Protein AF-A0A3E2VN35-F1 (afdb_monomer)

InterPro domains:
  IPR001387 Cro/C1-type, helix-turn-helix domain [PF01381] (7-61)
  IPR001387 Cro/C1-type, helix-turn-helix domain [PS50943] (7-61)
  IPR001387 Cro/C1-type, helix-turn-helix domain [SM00530] (6-61)
  IPR001387 Cro/C1-type, helix-turn-helix domain [cd00093] (7-61)
  IPR010982 Lambda repressor-like, DNA-binding domain superfamily [G3DSA:1.10.260.40] (1-64)
  IPR010982 Lambda repressor-like, DNA-binding domain superfamily [SSF47413] (1-64)

pLDDT: mean 87.24, std 7.8, range [44.28, 97.5]

Nearest PDB structures (foldseek):
  6jq1-assembly1_A  TM=9.073E-01  e=1.104E-02  Deinococcus geothermalis DSM 11300
  2b5a-assembly1_A  TM=8.983E-01  e=1.104E-02  [Bacillus] caldolyticus
  3vk0-assembly2_B  TM=8.610E-01  e=1.058E-02  Neisseria meningitidis MC58
  1y7y-assembly1_B  TM=9.253E-01  e=2.623E-02  Aeromonas hydrophila
  3f51-assembly1_A  TM=9.235E-01  e=3.118E-02  Corynebacterium glutamicum

Radius of gyration: 27.97 Å; Cα contacts (8 Å, |Δi|>4): 247; chains: 1; bounding box: 57×47×84 Å

Organism: Clostridium innocuum (NCBI:txid1522)

Mean predicted aligned error: 11.06 Å

Sequence (317 aa):
MEFHEHLKQLRTNSGYTQEQLARQLHVSRQTISSWEQGRTEPDITALQQLCECFSTSLDTLLLERMEGYAVPYTFHRRLLLAHIPAALLLSAALLYQKIAIGGWLVSFSYLLLHLMLYVILTYCLKHHDYSFLAGYDETFAYREDTIQRMLSYMLGNIGITSLLYTLLQLILVMSMQGALTPYIFICYIVQFCGAIVYANRKYQSELLQDRSLYIYLRSLNKLTMAMLGTIALIVCSVLTCFTVFDIKNNSPQAAYLLFILLPYLFLNTIWGVVQSLQSKQLLEKRQLFAFHWKSYLLFAVDILLCLLLFFICWWLR

Secondary structure (DSSP, 8-state):
--HHHHHHHHHHHTT--HHHHHHHTTS-HHHHHHHHTTSS---HHHHHHHHHHTT--HHHHS----------HHHHHHHHHHHHHHHHHHHHHHHHTT--HHHHHHHHHHHHHHHHHHHHHHHHHHH---TTSTT--TTS-B-HHHHHHHHHHHHHHHHHHHHHHHHHHHHHHHTT-GGGHHHHHHHHHHHHHHHHHHHHHHHGGGSBS-GGGHHHHHHHHHHHHHHHHHHHHHHHHHHHHHHHTTPPTTSHHHHHHHHHHHHHHHHHHHHHHHHHHHHHHHHHTT------HHHHHHHHHHHHHHHHHHHHHHHT-

Structure (mmCIF, N/CA/C/O backbone):
data_AF-A0A3E2VN35-F1
#
_entry.id   AF-A0A3E2VN35-F1
#
loop_
_atom_site.group_PDB
_atom_site.id
_atom_site.type_symbol
_atom_site.label_atom_id
_atom_site.label_alt_id
_atom_site.label_comp_id
_atom_site.label_asym_id
_atom_site.label_entity_id
_atom_site.label_seq_id
_atom_site.pdbx_PDB_ins_code
_atom_site.Cartn_x
_atom_site.Cartn_y
_atom_site.Cartn_z
_atom_site.occupancy
_atom_site.B_iso_or_equiv
_atom_site.auth_seq_id
_atom_site.auth_comp_id
_atom_site.auth_asym_id
_atom_site.auth_atom_id
_atom_site.pdbx_PDB_model_num
ATOM 1 N N . MET A 1 1 ? -9.462 12.248 28.957 1.00 57.19 1 MET A N 1
ATOM 2 C CA . MET A 1 1 ? -10.667 12.445 29.793 1.00 57.19 1 MET A CA 1
ATOM 3 C C . MET A 1 1 ? -10.711 11.255 30.716 1.00 57.19 1 MET A C 1
ATOM 5 O O . MET A 1 1 ? -10.843 10.145 30.219 1.00 57.19 1 MET A O 1
ATOM 9 N N . GLU A 1 2 ? -10.488 11.500 32.000 1.00 75.94 2 GLU A N 1
ATOM 10 C CA . GLU A 1 2 ? -10.323 10.472 33.034 1.00 75.94 2 GLU A CA 1
ATOM 11 C C . GLU A 1 2 ? -11.677 9.855 33.430 1.00 75.94 2 GLU A C 1
ATOM 13 O O . GLU A 1 2 ? -12.729 10.484 33.255 1.00 75.94 2 GLU A O 1
ATOM 18 N N . PHE A 1 3 ? -11.663 8.655 34.025 1.00 85.19 3 PHE A N 1
ATOM 19 C CA . PHE A 1 3 ? -12.866 7.934 34.479 1.00 85.19 3 PHE A CA 1
ATOM 20 C C . PHE A 1 3 ? -13.834 8.813 35.294 1.00 85.19 3 PHE A C 1
ATOM 22 O O . PHE A 1 3 ? -15.043 8.815 35.055 1.00 85.19 3 PHE A O 1
ATOM 29 N N . HIS A 1 4 ? -13.311 9.609 36.230 1.00 89.62 4 HIS A N 1
ATOM 30 C CA . HIS A 1 4 ? -14.124 10.456 37.105 1.00 89.62 4 HIS A CA 1
ATOM 31 C C . HIS A 1 4 ? -14.900 11.548 36.345 1.00 89.62 4 HIS A C 1
ATOM 33 O O . HIS A 1 4 ? -16.034 11.881 36.706 1.00 89.62 4 HIS A O 1
ATOM 39 N N . GLU A 1 5 ? -14.325 12.091 35.265 1.00 86.19 5 GLU A N 1
ATOM 40 C CA . GLU A 1 5 ? -15.003 13.053 34.392 1.00 86.19 5 GLU A CA 1
ATOM 41 C C . GLU A 1 5 ? -16.084 12.362 33.560 1.00 86.19 5 GLU A C 1
ATOM 43 O O . GLU A 1 5 ? -17.169 12.918 33.374 1.00 86.19 5 GLU A O 1
ATOM 48 N N . HIS A 1 6 ? -15.811 11.136 33.104 1.00 85.69 6 HIS A N 1
ATOM 49 C CA . HIS A 1 6 ? -16.759 10.330 32.340 1.00 85.69 6 HIS A CA 1
ATOM 50 C C . HIS A 1 6 ? -17.976 9.935 33.161 1.00 85.69 6 HIS A C 1
ATOM 52 O O . HIS A 1 6 ? -19.108 10.156 32.728 1.00 85.69 6 HIS A O 1
ATOM 58 N N . LEU A 1 7 ? -17.759 9.464 34.386 1.00 91.12 7 LEU A N 1
ATOM 59 C CA . LEU A 1 7 ? -18.829 9.154 35.321 1.00 91.12 7 LEU A CA 1
ATOM 60 C C . LEU A 1 7 ? -19.742 10.367 35.550 1.00 91.12 7 LEU A C 1
ATOM 62 O O . LEU A 1 7 ? -20.969 10.253 35.487 1.00 91.12 7 LEU A O 1
ATOM 66 N N . LYS A 1 8 ? -19.149 11.551 35.750 1.00 92.44 8 LYS A N 1
ATOM 67 C CA . LYS A 1 8 ? -19.904 12.795 35.928 1.00 92.44 8 LYS A CA 1
ATOM 68 C C . LYS A 1 8 ? -20.738 13.136 34.692 1.00 92.44 8 LYS A C 1
ATOM 70 O O . LYS A 1 8 ? -21.896 13.523 34.846 1.00 92.44 8 LYS A O 1
ATOM 75 N N . GLN A 1 9 ? -20.173 12.982 33.493 1.00 86.25 9 GLN A N 1
ATOM 76 C CA . GLN A 1 9 ? -20.882 13.222 32.233 1.00 86.25 9 GLN A CA 1
ATOM 77 C C . GLN A 1 9 ? -22.038 12.240 32.017 1.00 86.25 9 GLN A C 1
ATOM 79 O O . GLN A 1 9 ? -23.147 12.676 31.710 1.00 86.25 9 GLN A O 1
ATOM 84 N N . LEU A 1 10 ? -21.815 10.938 32.225 1.00 87.62 10 LEU A N 1
ATOM 85 C CA . LEU A 1 10 ? -22.861 9.913 32.132 1.00 87.62 10 LEU A CA 1
ATOM 86 C C . LEU A 1 10 ? -24.011 10.215 33.090 1.00 87.62 10 LEU A C 1
ATOM 88 O O . LEU A 1 10 ? -25.177 10.189 32.685 1.00 87.62 10 LEU A O 1
ATOM 92 N N . ARG A 1 11 ? -23.691 10.606 34.332 1.00 93.62 11 ARG A N 1
ATOM 93 C CA . ARG A 1 11 ? -24.700 11.015 35.311 1.00 93.62 11 ARG A CA 1
ATOM 94 C C . ARG A 1 11 ? -25.508 12.217 34.822 1.00 93.62 11 ARG A C 1
ATOM 96 O O . ARG A 1 11 ? -26.736 12.184 34.892 1.00 93.62 11 ARG A O 1
ATOM 103 N N . THR A 1 12 ? -24.848 13.278 34.350 1.00 89.44 12 THR A N 1
ATOM 104 C CA . THR A 1 12 ? -25.546 14.493 33.895 1.00 89.44 12 THR A CA 1
ATOM 105 C C . THR A 1 12 ? -26.379 14.254 32.642 1.00 89.44 12 THR A C 1
ATOM 107 O O . THR A 1 12 ? -27.498 14.753 32.567 1.00 89.44 12 THR A O 1
ATOM 110 N N . ASN A 1 13 ? -25.881 13.453 31.698 1.00 83.25 13 ASN A N 1
ATOM 111 C CA . ASN A 1 13 ? -26.592 13.115 30.463 1.00 83.25 13 ASN A CA 1
ATOM 112 C C . ASN A 1 13 ? -27.820 12.240 30.735 1.00 83.25 13 ASN A C 1
ATOM 114 O O . ASN A 1 13 ? -28.827 12.358 30.047 1.00 83.25 13 ASN A O 1
ATOM 118 N N . SER A 1 14 ? -27.756 11.417 31.782 1.00 84.00 14 SER A N 1
ATOM 119 C CA . SER A 1 14 ? -28.881 10.606 32.257 1.00 84.00 14 SER A CA 1
ATOM 120 C C . SER A 1 14 ? -29.860 11.389 33.147 1.00 84.00 14 SER A C 1
ATOM 122 O O . SER A 1 14 ? -30.798 10.813 33.688 1.00 84.00 14 SER A O 1
ATOM 124 N N . GLY A 1 15 ? -29.647 12.698 33.341 1.00 88.31 15 GLY A N 1
ATOM 125 C CA . GLY A 1 15 ? -30.534 13.561 34.126 1.00 88.31 15 GLY A CA 1
ATOM 126 C C . GLY A 1 15 ? -30.491 13.331 35.641 1.00 88.31 15 GLY A C 1
ATOM 127 O O . GLY A 1 15 ? -31.332 13.866 36.363 1.00 88.31 15 GLY A O 1
ATOM 128 N N . TYR A 1 16 ? -29.522 12.567 36.150 1.00 93.12 16 TYR A N 1
ATOM 129 C CA . TYR A 1 16 ? -29.425 12.266 37.575 1.00 93.12 16 TYR A CA 1
ATOM 130 C C . TYR A 1 16 ? -28.656 13.348 38.338 1.00 93.12 16 TYR A C 1
ATOM 132 O O . TYR A 1 16 ? -27.597 13.823 37.927 1.00 93.12 16 TYR A O 1
ATOM 140 N N . THR A 1 17 ? -29.128 13.686 39.532 1.00 96.81 17 THR A N 1
ATOM 141 C CA . THR A 1 17 ? -28.322 14.358 40.560 1.00 96.81 17 THR A CA 1
ATOM 142 C C . THR A 1 17 ? -27.390 13.353 41.244 1.00 96.81 17 THR A C 1
ATOM 144 O O . THR A 1 17 ? -27.649 12.150 41.234 1.00 96.81 17 THR A O 1
ATOM 147 N N . GLN A 1 18 ? -26.309 13.822 41.882 1.00 97.06 18 GLN A N 1
ATOM 148 C CA . GLN A 1 18 ?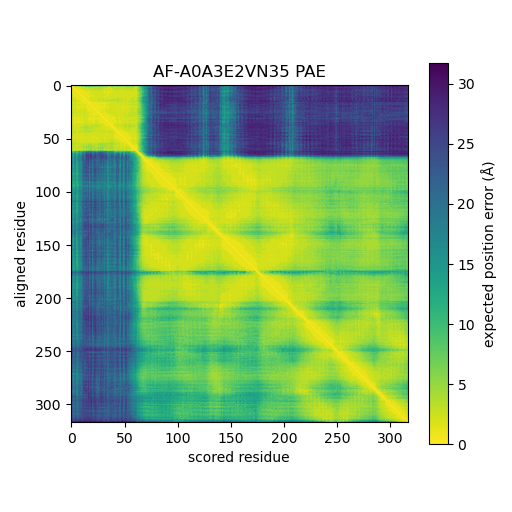 -25.424 12.941 42.668 1.00 97.06 18 GLN A CA 1
ATOM 149 C C . GLN A 1 18 ? -26.192 12.172 43.754 1.00 97.06 18 GLN A C 1
ATOM 151 O O . GLN A 1 18 ? -25.881 11.022 44.032 1.00 97.06 18 GLN A O 1
ATOM 156 N N . GLU A 1 19 ? -27.209 12.804 44.342 1.00 96.94 19 GLU A N 1
ATOM 157 C CA . GLU A 1 19 ? -28.089 12.201 45.345 1.00 96.94 19 GLU A CA 1
ATOM 158 C C . GLU A 1 19 ? -28.951 11.076 44.750 1.00 96.94 19 GLU A C 1
ATOM 160 O O . GLU A 1 19 ? -29.100 10.020 45.357 1.00 96.94 19 GLU A O 1
ATOM 165 N N . GLN A 1 20 ? -29.497 11.271 43.547 1.00 94.12 20 GLN A N 1
ATOM 166 C CA . GLN A 1 20 ? -30.297 10.247 42.866 1.00 94.12 20 GLN A CA 1
ATOM 167 C C . GLN A 1 20 ? -29.449 9.047 42.438 1.00 94.12 20 GLN A C 1
ATOM 169 O O . GLN A 1 20 ? -29.865 7.912 42.657 1.00 94.12 20 GLN A O 1
ATOM 174 N N . LEU A 1 21 ? -28.251 9.289 41.895 1.00 96.00 21 LEU A N 1
ATOM 175 C CA . LEU A 1 21 ? -27.333 8.211 41.528 1.00 96.00 21 LEU A CA 1
ATOM 176 C C . LEU A 1 21 ? -26.872 7.426 42.766 1.00 96.00 21 LEU A C 1
ATOM 178 O O . LEU A 1 21 ? -26.862 6.200 42.753 1.00 96.00 21 LEU A O 1
ATOM 182 N N . ALA A 1 22 ? -26.567 8.126 43.864 1.00 96.38 22 ALA A N 1
ATOM 183 C CA . ALA A 1 22 ? -26.199 7.502 45.132 1.00 96.38 22 ALA A CA 1
ATOM 184 C C . ALA A 1 22 ? -27.289 6.548 45.644 1.00 96.38 22 ALA A C 1
ATOM 186 O O . ALA A 1 22 ? -26.988 5.437 46.074 1.00 96.38 22 ALA A O 1
ATOM 187 N N . ARG A 1 23 ? -28.564 6.951 45.533 1.00 95.12 23 ARG A N 1
ATOM 188 C CA . ARG A 1 23 ? -29.705 6.107 45.917 1.00 95.12 23 ARG A CA 1
ATOM 189 C C . ARG A 1 23 ? -29.847 4.869 45.042 1.00 95.12 23 ARG A C 1
ATOM 191 O O . ARG A 1 23 ? -30.149 3.816 45.589 1.00 95.12 23 ARG A O 1
ATOM 198 N N . GLN A 1 24 ? -29.635 4.981 43.729 1.00 92.69 24 GLN A N 1
ATOM 199 C CA . GLN A 1 24 ? -29.703 3.819 42.834 1.00 92.69 24 GLN A CA 1
ATOM 200 C C . GLN A 1 24 ? -28.577 2.813 43.083 1.00 92.69 24 GLN A C 1
ATOM 202 O O . GLN A 1 24 ? -28.807 1.614 43.014 1.00 92.69 24 GLN A O 1
ATOM 207 N N . LEU A 1 25 ? -27.382 3.298 43.415 1.00 93.94 25 LEU A N 1
ATOM 208 C CA . LEU A 1 25 ? -26.207 2.461 43.670 1.00 93.94 25 LEU A CA 1
ATOM 209 C C . LEU A 1 25 ? -26.085 2.026 45.141 1.00 93.94 25 LEU A C 1
ATOM 211 O O . LEU A 1 25 ? -25.114 1.379 45.513 1.00 93.94 25 LEU A O 1
ATOM 215 N N . HIS A 1 26 ? -27.038 2.403 45.999 1.00 94.25 26 HIS A N 1
ATOM 216 C CA . HIS A 1 26 ? -27.005 2.140 47.443 1.00 94.25 26 HIS A CA 1
ATOM 217 C C . HIS A 1 26 ? -25.714 2.614 48.146 1.00 94.25 26 HIS A C 1
ATOM 219 O O . HIS A 1 26 ? -25.244 1.995 49.101 1.00 94.25 26 HIS A O 1
ATOM 225 N N . VAL A 1 27 ? -25.163 3.751 47.711 1.00 95.38 27 VAL A N 1
ATOM 226 C CA . VAL A 1 27 ? -23.989 4.399 48.319 1.00 95.38 27 VAL A CA 1
ATOM 227 C C . VAL A 1 27 ? -24.334 5.791 48.847 1.00 95.38 27 VAL A C 1
ATOM 229 O O . VAL A 1 27 ? -25.424 6.316 48.629 1.00 95.38 27 VAL A O 1
ATOM 232 N N . SER A 1 28 ? -23.402 6.428 49.559 1.00 97.00 28 SER A N 1
ATOM 233 C CA . SER A 1 28 ? -23.600 7.804 50.019 1.00 97.00 28 SER A CA 1
ATOM 234 C C . SER A 1 28 ? -23.402 8.815 48.879 1.00 97.00 28 SER A C 1
ATOM 236 O O . SER A 1 28 ? -22.582 8.615 47.980 1.00 97.00 28 SER A O 1
ATOM 238 N N . ARG A 1 29 ? -24.067 9.976 48.946 1.00 97.06 29 ARG A N 1
ATOM 239 C CA . ARG A 1 29 ? -23.804 11.094 48.019 1.00 97.06 29 ARG A CA 1
ATOM 240 C C . ARG A 1 29 ? -22.331 11.526 48.027 1.00 97.06 29 ARG A C 1
ATOM 242 O O . ARG A 1 29 ? -21.795 11.926 46.993 1.00 97.06 29 ARG A O 1
ATOM 249 N N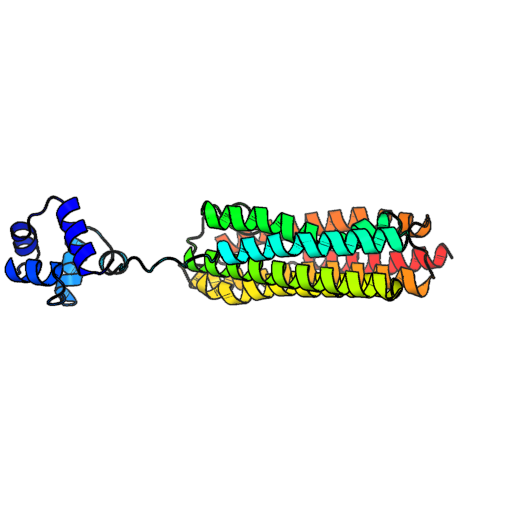 . GLN A 1 30 ? -21.676 11.452 49.187 1.00 96.56 30 GLN A N 1
ATOM 250 C CA . GLN A 1 30 ? -20.254 11.771 49.336 1.00 96.56 30 GLN A CA 1
ATOM 251 C C . GLN A 1 30 ? -19.379 10.805 48.531 1.00 96.56 30 GLN A C 1
ATOM 253 O O . GLN A 1 30 ? -18.413 11.251 47.919 1.00 96.56 30 GLN A O 1
ATOM 258 N N . THR A 1 31 ? -19.759 9.526 48.464 1.00 96.69 31 THR A N 1
ATOM 259 C CA . THR A 1 31 ? -19.092 8.499 47.654 1.00 96.69 31 THR A CA 1
ATOM 260 C C . THR A 1 31 ? -19.132 8.864 46.170 1.00 96.69 31 THR A C 1
ATOM 262 O O . THR A 1 31 ? -18.076 8.964 45.552 1.00 96.69 31 THR A O 1
ATOM 265 N N . ILE A 1 32 ? -20.311 9.198 45.625 1.00 97.12 32 ILE A N 1
ATOM 266 C CA . ILE A 1 32 ? -20.446 9.656 44.227 1.00 97.12 32 ILE A CA 1
ATOM 267 C C . ILE A 1 32 ? -19.605 10.910 43.971 1.00 97.12 32 ILE A C 1
ATOM 269 O O . ILE A 1 32 ? -18.883 10.995 42.984 1.00 97.12 32 ILE A O 1
ATOM 273 N N . SER A 1 33 ? -19.658 11.884 44.882 1.00 96.94 33 SER A N 1
ATOM 274 C CA . SER A 1 33 ? -18.862 13.111 44.779 1.00 96.94 33 SER A CA 1
ATOM 275 C C . SER A 1 33 ? -17.352 12.841 44.825 1.00 96.94 33 SER A C 1
ATOM 277 O O . SER A 1 33 ? -16.582 13.532 44.166 1.00 96.94 33 SER A O 1
ATOM 279 N N . SER A 1 34 ? -16.917 11.845 45.599 1.00 96.50 34 SER A N 1
ATOM 280 C CA . SER A 1 34 ? -15.522 11.411 45.682 1.00 96.50 34 SER A CA 1
ATOM 281 C C . SER A 1 34 ? -15.062 10.734 44.391 1.00 96.50 34 SER A C 1
ATOM 283 O O . SER A 1 34 ? -13.994 11.083 43.888 1.00 96.50 34 SER A O 1
ATOM 285 N N . TRP A 1 35 ? -15.898 9.861 43.816 1.00 96.00 35 TRP A N 1
ATOM 286 C CA . TRP A 1 35 ? -15.649 9.231 42.517 1.00 96.00 35 TRP A CA 1
ATOM 287 C C . TRP A 1 35 ? -15.573 10.260 41.392 1.00 96.00 35 TRP A C 1
ATOM 289 O O . TRP A 1 35 ? -14.609 10.251 40.645 1.00 96.00 35 TRP A O 1
ATOM 299 N N . GLU A 1 36 ? -16.512 11.208 41.309 1.00 94.69 36 GLU A N 1
ATOM 300 C CA . GLU A 1 36 ? -16.523 12.257 40.269 1.00 94.69 36 GLU A CA 1
ATOM 301 C C . GLU A 1 36 ? -15.384 13.279 40.385 1.00 94.69 36 GLU A C 1
ATOM 303 O O . GLU A 1 36 ? -15.135 14.041 39.450 1.00 94.69 36 GLU A O 1
ATOM 308 N N . GLN A 1 37 ? -14.715 13.331 41.538 1.00 93.81 37 GLN A N 1
ATOM 309 C CA . GLN A 1 37 ? -13.574 14.213 41.797 1.00 93.81 37 GLN A CA 1
ATOM 310 C C . GLN A 1 37 ? -12.239 13.457 41.796 1.00 93.81 37 GLN A C 1
ATOM 312 O O . GLN A 1 37 ? -11.221 14.053 42.138 1.00 93.81 37 GLN A O 1
ATOM 317 N N . GLY A 1 38 ? -12.240 12.161 41.458 1.00 90.69 38 GLY A N 1
ATOM 318 C CA . GLY A 1 38 ? -11.028 11.342 41.363 1.00 90.69 38 GLY A CA 1
ATOM 319 C C . GLY A 1 38 ? -10.319 11.093 42.699 1.00 90.69 38 GLY A C 1
ATOM 320 O O . GLY A 1 38 ? -9.143 10.754 42.714 1.00 90.69 38 GLY A O 1
ATOM 321 N N . ARG A 1 39 ? -10.996 11.283 43.840 1.00 93.00 39 ARG A N 1
ATOM 322 C CA . ARG A 1 39 ? -10.398 11.051 45.170 1.00 93.00 39 ARG A CA 1
ATOM 323 C C . ARG A 1 39 ? -10.374 9.581 45.569 1.00 93.00 39 ARG A C 1
ATOM 325 O O . ARG A 1 39 ? -9.523 9.170 46.349 1.00 93.00 39 ARG A O 1
ATOM 332 N N . THR A 1 40 ? -11.357 8.826 45.099 1.00 92.50 40 THR A N 1
ATOM 333 C CA . THR A 1 40 ? -11.512 7.391 45.334 1.00 92.50 40 THR A CA 1
ATOM 334 C C . THR A 1 40 ? -12.073 6.757 44.071 1.00 92.50 40 THR A C 1
ATOM 336 O O . THR A 1 40 ? -12.710 7.446 43.275 1.00 92.50 40 THR A O 1
ATOM 339 N N . GLU A 1 41 ? -11.910 5.450 43.921 1.00 90.19 41 GLU A N 1
ATOM 340 C CA . GLU A 1 41 ? -12.464 4.688 42.800 1.00 90.19 41 GLU A CA 1
ATOM 341 C C . GLU A 1 41 ? -13.631 3.801 43.269 1.00 90.19 41 GLU A C 1
ATOM 343 O O . GLU A 1 41 ? -13.693 3.440 44.452 1.00 90.19 41 GLU A O 1
ATOM 348 N N . PRO A 1 42 ? -14.611 3.505 42.398 1.00 92.25 42 PRO A N 1
ATOM 349 C CA . PRO A 1 42 ? -15.624 2.493 42.668 1.00 92.25 42 PRO A CA 1
ATOM 350 C C . PRO A 1 42 ? -15.004 1.095 42.647 1.00 92.25 42 PRO A C 1
ATOM 352 O O . PRO A 1 42 ? -14.084 0.817 41.881 1.00 92.25 42 PRO A O 1
ATOM 355 N N . ASP A 1 43 ? -15.531 0.201 43.478 1.00 92.38 43 ASP A N 1
ATOM 356 C CA . ASP A 1 43 ? -15.158 -1.208 43.428 1.00 92.38 43 ASP A CA 1
ATOM 357 C C . ASP A 1 43 ? -15.860 -1.934 42.266 1.00 92.38 43 ASP A C 1
ATOM 359 O O . ASP A 1 43 ? -16.696 -1.374 41.553 1.00 92.38 43 ASP A O 1
ATOM 363 N N . ILE A 1 44 ? -15.519 -3.208 42.064 1.00 89.38 44 ILE A N 1
ATOM 364 C CA . ILE A 1 44 ? -16.077 -4.028 40.977 1.00 89.38 44 ILE A CA 1
ATOM 365 C C . ILE A 1 44 ? -17.610 -4.106 41.062 1.00 89.38 44 ILE A C 1
ATOM 36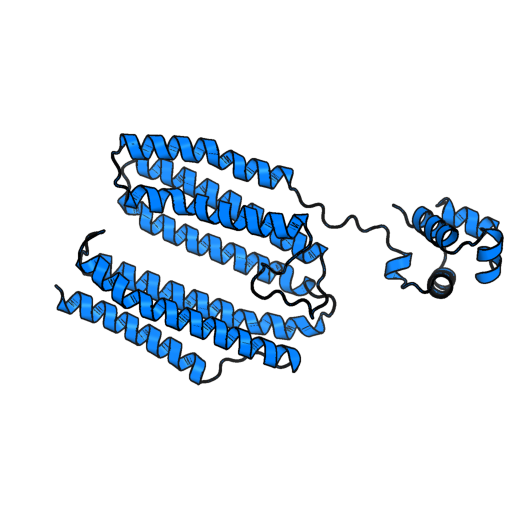7 O O . ILE A 1 44 ? -18.282 -4.058 40.032 1.00 89.38 44 ILE A O 1
ATOM 371 N N . THR A 1 45 ? -18.165 -4.185 42.272 1.00 91.56 45 THR A N 1
ATOM 372 C CA . THR A 1 45 ? -19.615 -4.251 42.495 1.00 91.56 45 THR A CA 1
ATOM 373 C C . THR A 1 45 ? -20.292 -2.956 42.048 1.00 91.56 45 THR A C 1
ATOM 375 O O . THR A 1 45 ? -21.260 -2.986 41.289 1.00 91.56 45 THR A O 1
ATOM 378 N N . ALA A 1 46 ? -19.752 -1.807 42.455 1.00 92.81 46 ALA A N 1
ATOM 379 C CA . ALA A 1 46 ? -20.244 -0.498 42.051 1.00 92.81 46 ALA A CA 1
ATOM 380 C C . ALA A 1 46 ? -20.080 -0.267 40.542 1.00 92.81 46 ALA A C 1
ATOM 382 O O . ALA A 1 46 ? -20.971 0.297 39.912 1.00 92.81 46 ALA A O 1
ATOM 383 N N . LEU A 1 47 ? -18.987 -0.738 39.935 1.00 92.19 47 LEU A N 1
ATOM 384 C CA . LEU A 1 47 ? -18.787 -0.682 38.484 1.00 92.19 47 LEU A CA 1
ATOM 385 C C . LEU A 1 47 ? -19.854 -1.477 37.721 1.00 92.19 47 LEU A C 1
ATOM 387 O O . LEU A 1 47 ? -20.378 -0.981 36.725 1.00 92.19 47 LEU A O 1
ATOM 391 N N . GLN A 1 48 ? -20.224 -2.671 38.192 1.00 90.88 48 GLN A N 1
ATOM 392 C CA . GLN A 1 48 ? -21.313 -3.456 37.596 1.00 90.88 48 GLN A CA 1
ATOM 393 C C . GLN A 1 48 ? -22.656 -2.727 37.701 1.00 90.88 48 GLN A C 1
ATOM 395 O O . GLN A 1 48 ? -23.359 -2.584 36.702 1.00 90.88 48 GLN A O 1
ATOM 400 N N . GLN A 1 49 ? -22.972 -2.180 38.875 1.00 93.31 49 GLN A N 1
ATOM 401 C CA . GLN A 1 49 ? -24.203 -1.415 39.080 1.00 93.31 49 GLN A CA 1
ATOM 402 C C . GLN A 1 49 ? -24.247 -0.134 38.235 1.00 93.31 49 GLN A C 1
ATOM 404 O O . GLN A 1 49 ? -25.304 0.248 37.743 1.00 93.31 49 GLN A O 1
ATOM 409 N N . LEU A 1 50 ? -23.106 0.528 38.027 1.00 94.12 50 LEU A N 1
ATOM 410 C CA . LEU A 1 50 ? -22.988 1.678 37.129 1.00 94.12 50 LEU A CA 1
ATOM 411 C C . LEU A 1 50 ? -23.252 1.285 35.670 1.00 94.12 50 LEU A C 1
ATOM 413 O O . LEU A 1 50 ? -23.950 2.010 34.961 1.00 94.12 50 LEU A O 1
ATOM 417 N N . CYS A 1 51 ? -22.734 0.133 35.232 1.00 90.69 51 CYS A N 1
ATOM 418 C CA . CYS A 1 51 ? -23.011 -0.412 33.901 1.00 90.69 51 CYS A CA 1
ATOM 419 C C . CYS A 1 51 ? -24.512 -0.654 33.702 1.00 90.69 51 CYS A C 1
ATOM 421 O O . CYS A 1 51 ? -25.079 -0.227 32.696 1.00 90.69 51 CYS A O 1
ATOM 423 N N . GLU A 1 52 ? -25.173 -1.266 34.686 1.00 89.31 52 GLU A N 1
ATOM 424 C CA . GLU A 1 52 ? -26.620 -1.500 34.670 1.00 89.31 52 GLU A CA 1
ATOM 425 C C . GLU A 1 52 ? -27.414 -0.183 34.685 1.00 89.31 52 GLU A C 1
ATOM 427 O O . GLU A 1 52 ? -28.284 0.030 33.839 1.00 89.31 52 GLU A O 1
ATOM 432 N N . CYS A 1 53 ? -27.065 0.739 35.588 1.00 90.69 53 CYS A N 1
ATOM 433 C CA . CYS A 1 53 ? -27.721 2.037 35.762 1.00 90.69 53 CYS A CA 1
ATOM 434 C C . CYS A 1 53 ? -27.706 2.886 34.483 1.00 90.69 53 CYS A C 1
ATOM 436 O O . CYS A 1 53 ? -28.685 3.570 34.182 1.00 90.69 53 CYS A O 1
ATOM 438 N N . PHE A 1 54 ? -26.598 2.862 33.739 1.00 88.25 54 PHE A N 1
ATOM 439 C CA . PHE A 1 54 ? -26.436 3.633 32.505 1.00 88.25 54 PHE A CA 1
ATOM 440 C C . PHE A 1 54 ? -26.678 2.816 31.236 1.00 88.25 54 PHE A C 1
ATOM 442 O O . PHE A 1 54 ? -26.502 3.347 30.142 1.00 88.25 54 PHE A O 1
ATOM 449 N N . SER A 1 55 ? -27.082 1.546 31.364 1.00 86.19 55 SER A N 1
ATOM 450 C CA . SER A 1 55 ? -27.263 0.631 30.229 1.00 86.19 55 SER A CA 1
ATOM 451 C C . SER A 1 55 ? -26.042 0.612 29.299 1.00 86.19 55 SER A C 1
ATOM 453 O O . SER A 1 55 ? -26.162 0.697 28.077 1.00 86.19 55 SER A O 1
ATOM 455 N N . THR A 1 56 ? -24.851 0.544 29.894 1.00 81.06 56 THR A N 1
ATOM 456 C CA . THR A 1 56 ? -23.563 0.624 29.201 1.00 81.06 56 THR A CA 1
ATOM 457 C C . THR A 1 56 ? -22.683 -0.577 29.544 1.00 81.06 56 THR A C 1
ATOM 459 O O . THR A 1 56 ? -22.934 -1.281 30.520 1.00 81.06 56 THR A O 1
ATOM 462 N N . SER A 1 57 ? -21.656 -0.849 28.738 1.00 83.69 57 SER A N 1
ATOM 463 C CA . SER A 1 57 ? -20.696 -1.921 29.035 1.00 83.69 57 SER A CA 1
ATOM 464 C C . SER A 1 57 ? -19.587 -1.430 29.967 1.00 83.69 57 SER A C 1
ATOM 466 O O . SER A 1 57 ? -19.310 -0.231 30.007 1.00 83.69 57 SER A O 1
ATOM 468 N N . LEU A 1 58 ? -18.909 -2.340 30.676 1.00 82.69 58 LEU A N 1
ATOM 469 C CA . LEU A 1 58 ? -17.771 -1.974 31.528 1.00 82.69 58 LEU A CA 1
ATOM 470 C C . LEU A 1 58 ? -16.659 -1.292 30.726 1.00 82.69 58 LEU A C 1
ATOM 472 O O . LEU A 1 58 ? -16.105 -0.303 31.190 1.00 82.69 58 LEU A O 1
ATOM 476 N N . ASP A 1 59 ? -16.401 -1.757 29.503 1.00 74.50 59 ASP A N 1
ATOM 477 C CA . ASP A 1 59 ? -15.439 -1.128 28.595 1.00 74.50 59 ASP A CA 1
ATOM 478 C C . ASP A 1 59 ? -15.851 0.315 28.273 1.00 74.50 59 ASP A C 1
ATOM 480 O O . ASP A 1 59 ? -15.021 1.216 28.253 1.00 74.50 59 ASP A O 1
ATOM 484 N N . THR A 1 60 ? -17.150 0.555 28.074 1.00 72.56 60 THR A N 1
ATOM 485 C CA . THR A 1 60 ? -17.715 1.889 27.826 1.00 72.56 60 THR A CA 1
ATOM 486 C C . THR A 1 60 ? -17.732 2.771 29.068 1.00 72.56 60 THR A C 1
ATOM 488 O O . THR A 1 60 ? -17.552 3.976 28.949 1.00 72.56 60 THR A O 1
ATOM 491 N N . LEU A 1 61 ? -17.918 2.204 30.258 1.00 81.81 61 LEU A N 1
ATOM 492 C CA . LEU A 1 61 ? -17.881 2.936 31.522 1.00 81.81 61 LEU A CA 1
ATOM 493 C C . LEU A 1 61 ? -16.448 3.344 31.897 1.00 81.81 61 LEU A C 1
ATOM 495 O O . LEU A 1 61 ? -16.209 4.473 32.319 1.00 81.81 61 LEU A O 1
ATOM 499 N N . LEU A 1 62 ? -15.505 2.415 31.729 1.00 77.00 62 LEU A N 1
ATOM 500 C CA . LEU A 1 62 ? -14.080 2.590 32.009 1.00 77.00 62 LEU A CA 1
ATOM 501 C C . LEU A 1 62 ? -13.317 3.229 30.857 1.00 77.00 62 LEU A C 1
ATOM 503 O O . LEU A 1 62 ? -12.108 3.410 30.980 1.00 77.00 62 LEU A O 1
ATOM 507 N N . LEU A 1 63 ? -13.999 3.580 29.763 1.00 61.06 63 LEU A N 1
ATOM 508 C CA . LEU A 1 63 ? -13.433 4.399 28.706 1.00 61.06 63 LEU A CA 1
ATOM 509 C C . LEU A 1 63 ? -13.046 5.759 29.336 1.00 61.06 63 LEU A C 1
ATOM 511 O O . LEU A 1 63 ? -13.769 6.748 29.236 1.00 61.06 63 LEU A O 1
ATOM 515 N N . GLU A 1 64 ? -11.839 5.846 29.914 1.00 51.12 64 GLU A N 1
ATOM 516 C CA . GLU A 1 64 ? -10.869 6.803 29.394 1.00 51.12 64 GLU A CA 1
ATOM 517 C C . GLU A 1 64 ? -11.075 6.744 27.898 1.00 51.12 64 GLU A C 1
ATOM 519 O O . GLU A 1 64 ? -11.026 5.652 27.333 1.00 51.12 64 GLU A O 1
ATOM 524 N N . ARG A 1 65 ? -11.391 7.860 27.249 1.00 44.28 65 ARG A N 1
ATOM 525 C CA . ARG A 1 65 ? -11.268 7.910 25.799 1.00 44.28 65 ARG A CA 1
ATOM 526 C C . ARG A 1 65 ? -9.824 7.491 25.539 1.00 44.28 65 ARG A C 1
ATOM 528 O O . ARG A 1 65 ? -8.956 8.347 25.668 1.00 44.28 65 ARG A O 1
ATOM 535 N N . MET A 1 66 ? -9.576 6.194 25.295 1.00 48.88 66 MET A N 1
ATOM 536 C CA . MET A 1 66 ? -8.307 5.677 24.825 1.00 48.88 66 MET A CA 1
ATOM 537 C C . MET A 1 66 ? -8.045 6.621 23.687 1.00 48.88 66 MET A C 1
ATOM 539 O O . MET A 1 66 ? -8.885 6.696 22.784 1.00 48.88 66 MET A O 1
ATOM 543 N N . GLU A 1 67 ? -7.058 7.501 23.843 1.00 51.38 67 GLU A N 1
ATOM 544 C CA . GLU A 1 67 ? -6.829 8.515 22.838 1.00 51.38 67 GLU A CA 1
ATOM 545 C C . GLU A 1 67 ? -6.555 7.715 21.578 1.00 51.38 67 GLU A C 1
ATOM 547 O O . GLU A 1 67 ? -5.527 7.039 21.478 1.00 51.38 67 GLU A O 1
ATOM 552 N N . GLY A 1 68 ? -7.570 7.668 20.705 1.00 59.38 68 GLY A N 1
ATOM 553 C CA . GLY A 1 68 ? -7.545 6.827 19.526 1.00 59.38 68 GLY A CA 1
ATOM 554 C C . GLY A 1 68 ? -6.259 7.142 18.794 1.00 59.38 68 GLY A C 1
ATOM 555 O O . GLY A 1 68 ? -5.770 8.275 18.876 1.00 59.38 68 GLY A O 1
ATOM 556 N N . TYR A 1 69 ? -5.661 6.134 18.169 1.00 76.31 69 TYR A N 1
ATOM 557 C CA . TYR A 1 69 ? -4.298 6.245 17.668 1.00 76.31 69 TYR A CA 1
ATOM 558 C C . TYR A 1 69 ? -4.089 7.577 16.928 1.00 76.31 69 TYR A C 1
ATOM 560 O O . TYR A 1 69 ? -4.660 7.828 15.867 1.00 76.31 69 TYR A O 1
ATOM 568 N N . ALA A 1 70 ? -3.261 8.452 17.506 1.00 85.19 70 ALA A N 1
ATOM 569 C CA . ALA A 1 70 ? -3.055 9.783 16.965 1.00 85.19 70 ALA A CA 1
ATOM 570 C C . ALA A 1 70 ? -2.262 9.686 15.656 1.00 85.19 70 ALA A C 1
ATOM 572 O O . ALA A 1 70 ? -1.038 9.524 15.642 1.00 85.19 70 ALA A O 1
ATOM 573 N N . VAL A 1 71 ? -2.974 9.775 14.534 1.00 88.94 71 VAL A N 1
ATOM 574 C CA . VAL A 1 71 ? -2.376 9.690 13.203 1.00 88.94 71 VAL A CA 1
ATOM 575 C C . VAL A 1 71 ? -1.421 10.879 12.997 1.00 88.94 71 VAL A C 1
ATOM 577 O O . VAL A 1 71 ? -1.842 12.038 13.073 1.00 88.94 71 VAL A O 1
ATOM 580 N N . PRO A 1 72 ? -0.135 10.642 12.678 1.00 92.88 72 PRO A N 1
ATOM 581 C CA . PRO A 1 72 ? 0.866 11.694 12.525 1.00 92.88 72 PRO A CA 1
ATOM 582 C C . PRO A 1 72 ? 0.762 12.385 11.151 1.00 92.88 72 PRO A C 1
ATOM 584 O O . PRO A 1 72 ? 1.684 12.347 10.335 1.00 92.88 72 PRO A O 1
ATOM 587 N N . TYR A 1 73 ? -0.359 13.060 10.875 1.00 91.75 73 TYR A N 1
ATOM 588 C CA . TYR A 1 73 ? -0.627 13.727 9.590 1.00 91.75 73 TYR A CA 1
ATOM 589 C C . TYR A 1 73 ? 0.465 14.718 9.167 1.00 91.75 73 TYR A C 1
ATOM 591 O O . TYR A 1 73 ? 0.778 14.849 7.984 1.00 91.75 73 TYR A O 1
ATOM 599 N N . THR A 1 74 ? 1.062 15.427 10.127 1.00 93.50 74 THR A N 1
ATOM 600 C CA . THR A 1 74 ? 2.129 16.401 9.861 1.00 93.50 74 THR A CA 1
ATOM 601 C C . THR A 1 74 ? 3.393 15.736 9.325 1.00 93.50 74 THR A C 1
ATOM 603 O O . THR A 1 74 ? 4.027 16.296 8.430 1.00 93.50 74 THR A O 1
ATOM 606 N N . PHE A 1 75 ? 3.737 14.546 9.824 1.00 95.19 75 PHE A N 1
ATOM 607 C CA . PHE A 1 75 ? 4.853 13.747 9.324 1.00 95.19 75 PHE A CA 1
ATOM 608 C C . PHE A 1 75 ? 4.595 13.310 7.881 1.00 95.19 75 PHE A C 1
ATOM 610 O O . PHE A 1 75 ? 5.403 13.614 7.004 1.00 95.19 75 PHE A O 1
ATOM 617 N N . HIS A 1 76 ? 3.435 12.700 7.617 1.00 95.88 76 HIS A N 1
ATOM 618 C CA . HIS A 1 76 ? 3.067 12.220 6.279 1.00 95.88 76 HIS A CA 1
ATOM 619 C C . HIS A 1 76 ? 3.054 13.355 5.249 1.00 95.88 76 HIS A C 1
ATOM 621 O O . HIS A 1 76 ? 3.616 13.222 4.163 1.00 95.88 76 HIS A O 1
ATOM 627 N N . ARG A 1 77 ? 2.505 14.522 5.610 1.00 96.44 77 ARG A N 1
ATOM 628 C CA . ARG A 1 77 ? 2.510 15.709 4.742 1.00 96.44 77 ARG A CA 1
ATOM 629 C C . ARG A 1 77 ? 3.922 16.218 4.463 1.00 96.44 77 ARG A C 1
ATOM 631 O O . ARG A 1 77 ? 4.232 16.551 3.324 1.00 96.44 77 ARG A O 1
ATOM 638 N N . ARG A 1 78 ? 4.783 16.303 5.484 1.00 96.69 78 ARG A N 1
ATOM 639 C CA . ARG A 1 78 ? 6.187 16.720 5.307 1.00 96.69 78 ARG A CA 1
ATOM 640 C C . ARG A 1 78 ? 6.942 15.748 4.406 1.00 96.69 78 ARG A C 1
ATOM 642 O O . ARG A 1 78 ? 7.694 16.194 3.548 1.00 96.69 78 ARG A O 1
ATOM 649 N N . LEU A 1 79 ? 6.700 14.450 4.565 1.00 95.56 79 LEU A N 1
ATOM 650 C CA . LEU A 1 79 ? 7.290 13.411 3.731 1.00 95.56 79 LEU A CA 1
ATOM 651 C C . LEU A 1 79 ? 6.847 13.538 2.267 1.00 95.56 79 LEU A C 1
ATOM 653 O O . LEU A 1 79 ? 7.690 13.477 1.377 1.00 95.56 79 LEU A O 1
ATOM 657 N N . LEU A 1 80 ? 5.562 13.796 2.000 1.00 95.56 80 LEU A N 1
ATOM 658 C CA . LEU A 1 80 ? 5.081 14.086 0.645 1.00 95.56 80 LEU A CA 1
ATOM 659 C C . LEU A 1 80 ? 5.763 15.333 0.061 1.00 95.56 80 LEU A C 1
ATOM 661 O O . LEU A 1 80 ? 6.305 15.280 -1.040 1.00 95.56 80 LEU A O 1
ATOM 665 N N . LEU A 1 81 ? 5.800 16.436 0.815 1.00 96.62 81 LEU A N 1
ATOM 666 C CA . LEU A 1 81 ? 6.434 17.684 0.374 1.00 96.62 81 LEU A CA 1
ATOM 667 C C . LEU A 1 81 ? 7.940 17.525 0.113 1.00 96.62 81 LEU A C 1
ATOM 669 O O . LEU A 1 81 ? 8.466 18.171 -0.790 1.00 96.62 81 LEU A O 1
ATOM 673 N N . ALA A 1 82 ? 8.626 16.635 0.836 1.00 95.94 82 ALA A N 1
ATOM 674 C CA . ALA A 1 82 ? 10.042 16.337 0.620 1.00 95.94 82 ALA A CA 1
ATOM 675 C C . ALA A 1 82 ? 10.336 15.736 -0.768 1.00 95.94 82 ALA A C 1
ATOM 677 O O . ALA A 1 82 ? 11.471 15.813 -1.237 1.00 95.94 82 ALA A O 1
ATOM 678 N N . HIS A 1 83 ? 9.329 15.197 -1.464 1.00 95.75 83 HIS A N 1
ATOM 679 C CA . HIS A 1 83 ? 9.505 14.711 -2.831 1.00 95.75 83 HIS A CA 1
ATOM 680 C C . HIS A 1 83 ? 9.620 15.846 -3.855 1.00 95.75 83 HIS A C 1
ATOM 682 O O . HIS A 1 83 ? 10.216 15.634 -4.903 1.00 95.75 83 HIS A O 1
ATOM 688 N N . ILE A 1 84 ? 9.094 17.045 -3.573 1.00 96.12 84 ILE A N 1
ATOM 689 C CA . ILE A 1 84 ? 9.124 18.185 -4.506 1.00 96.12 84 ILE A CA 1
ATOM 690 C C . ILE A 1 84 ? 10.563 18.563 -4.893 1.00 96.12 84 ILE A C 1
ATOM 692 O O . ILE A 1 84 ? 10.871 18.540 -6.086 1.00 96.12 84 ILE A O 1
ATOM 696 N N . PRO A 1 85 ? 11.478 18.870 -3.949 1.00 97.44 85 PRO A N 1
ATOM 697 C CA . PRO A 1 85 ? 12.854 19.197 -4.315 1.00 97.44 85 PRO A CA 1
ATOM 698 C C . PRO A 1 85 ? 13.570 18.023 -4.997 1.00 97.44 85 PRO A C 1
ATOM 700 O O . PRO A 1 85 ? 14.283 18.240 -5.974 1.00 97.44 85 PRO A O 1
ATOM 703 N N . ALA A 1 86 ? 13.344 16.781 -4.551 1.00 95.94 86 ALA A N 1
ATOM 704 C CA . ALA A 1 86 ? 13.927 15.597 -5.187 1.00 95.94 86 ALA A CA 1
ATOM 705 C C . ALA A 1 86 ? 13.459 15.436 -6.648 1.00 95.94 86 ALA A C 1
ATOM 707 O O . ALA A 1 86 ? 14.271 15.177 -7.534 1.00 95.94 86 ALA A O 1
ATOM 708 N N . ALA A 1 87 ? 12.170 15.657 -6.914 1.00 96.38 87 ALA A N 1
ATOM 709 C CA . ALA A 1 87 ? 11.580 15.605 -8.247 1.00 96.38 87 ALA A CA 1
ATOM 710 C C . ALA A 1 87 ? 12.102 16.716 -9.167 1.00 96.38 87 ALA A C 1
ATOM 712 O O . ALA A 1 87 ? 12.357 16.462 -10.344 1.00 96.38 87 ALA A O 1
ATOM 713 N N . LEU A 1 88 ? 12.299 17.933 -8.646 1.00 97.50 88 LEU A N 1
ATOM 714 C CA . LEU A 1 88 ? 12.884 19.042 -9.406 1.00 97.50 88 LEU A CA 1
ATOM 715 C C . LEU A 1 88 ? 14.337 18.747 -9.796 1.00 97.50 88 LEU A C 1
ATOM 717 O O . LEU A 1 88 ? 14.703 18.919 -10.958 1.00 97.50 88 LEU A O 1
ATOM 721 N N . LEU A 1 89 ? 15.143 18.240 -8.857 1.00 97.25 89 LEU A N 1
ATOM 722 C CA . LEU A 1 89 ? 16.526 17.838 -9.129 1.00 97.25 89 LEU A CA 1
ATOM 723 C C . LEU A 1 89 ? 16.592 16.698 -10.151 1.00 97.25 89 LEU A C 1
ATOM 725 O O . LEU A 1 89 ? 17.377 16.763 -11.095 1.00 97.25 89 LEU A O 1
ATOM 729 N N . LEU A 1 90 ? 15.735 15.684 -10.008 1.00 95.94 90 LEU A N 1
ATOM 730 C CA . LEU A 1 90 ? 15.634 14.581 -10.963 1.00 95.94 90 LEU A CA 1
ATOM 731 C C . LEU A 1 90 ? 15.190 15.063 -12.350 1.00 95.94 90 LEU A C 1
ATOM 733 O O . LEU A 1 90 ? 15.759 14.641 -13.351 1.00 95.94 90 LEU A O 1
ATOM 737 N N . SER A 1 91 ? 14.238 15.996 -12.425 1.00 96.62 91 SER A N 1
ATOM 738 C CA . SER A 1 91 ? 13.814 16.603 -13.696 1.00 96.62 91 SER A CA 1
ATOM 739 C C . SER A 1 91 ? 14.975 17.322 -14.383 1.00 96.62 91 SER A C 1
ATOM 741 O O . SER A 1 91 ? 15.221 17.110 -15.570 1.00 96.62 91 SER A O 1
ATOM 743 N N . ALA A 1 92 ? 15.729 18.137 -13.637 1.00 97.38 92 ALA A N 1
ATOM 744 C CA . ALA A 1 92 ? 16.904 18.830 -14.160 1.00 97.38 92 ALA A CA 1
ATOM 745 C C . ALA A 1 92 ? 17.970 17.840 -14.660 1.00 97.38 92 ALA A C 1
ATOM 747 O O . ALA A 1 92 ? 18.533 18.030 -15.738 1.00 97.38 92 ALA A O 1
ATOM 748 N N . ALA A 1 93 ? 18.192 16.749 -13.920 1.00 95.44 93 ALA A N 1
ATOM 749 C CA . ALA A 1 93 ? 19.110 15.682 -14.298 1.00 95.44 93 ALA A CA 1
ATOM 750 C C . ALA A 1 93 ? 18.719 14.999 -15.615 1.00 95.44 93 ALA A C 1
ATOM 752 O O . ALA A 1 93 ? 19.553 14.838 -16.505 1.00 95.44 93 ALA A O 1
ATOM 753 N N . LEU A 1 94 ? 17.445 14.630 -15.759 1.00 94.56 94 LEU A N 1
ATOM 754 C CA . LEU A 1 94 ? 16.922 13.982 -16.962 1.00 94.56 94 LEU A CA 1
ATOM 755 C C . LEU A 1 94 ? 16.993 14.901 -18.190 1.00 94.56 94 LEU A C 1
ATOM 757 O O . LEU A 1 94 ? 17.333 14.427 -19.276 1.00 94.56 94 LEU A O 1
ATOM 761 N N . LEU A 1 95 ? 16.719 16.203 -18.022 1.00 95.75 95 LEU A N 1
ATOM 762 C CA . LEU A 1 95 ? 16.867 17.207 -19.085 1.00 95.75 95 LEU A CA 1
ATOM 763 C C . LEU A 1 95 ? 18.322 17.355 -19.520 1.00 95.75 95 LEU A C 1
ATOM 765 O O . LEU A 1 95 ? 18.606 17.316 -20.717 1.00 95.75 95 LEU A O 1
ATOM 769 N N . TYR A 1 96 ? 19.236 17.495 -18.557 1.00 95.25 96 TYR A N 1
ATOM 770 C CA . TYR A 1 96 ? 20.666 17.630 -18.825 1.00 95.25 96 TYR A CA 1
ATOM 771 C C . TYR A 1 96 ? 21.200 16.435 -19.623 1.00 95.25 96 TYR A C 1
ATOM 773 O O . TYR A 1 96 ? 21.888 16.609 -20.626 1.00 95.25 96 TYR A O 1
ATOM 781 N N . GLN A 1 97 ? 20.788 15.228 -19.231 1.00 92.81 97 GLN A N 1
ATOM 782 C CA . GLN A 1 97 ? 21.173 13.980 -19.887 1.00 92.81 97 GLN A CA 1
ATOM 783 C C . GLN A 1 97 ? 20.348 13.651 -21.143 1.00 92.81 97 GLN A C 1
ATOM 785 O O . GLN A 1 97 ? 20.545 12.598 -21.747 1.00 92.81 97 GLN A O 1
ATOM 790 N N . LYS A 1 98 ? 19.422 14.534 -21.552 1.00 93.50 98 LYS A N 1
ATOM 791 C CA . LYS A 1 98 ? 18.557 14.376 -22.735 1.00 93.50 98 LYS A CA 1
ATOM 792 C C . LYS A 1 98 ? 17.823 13.028 -22.771 1.00 93.50 98 LYS A C 1
ATOM 794 O O . LYS A 1 98 ? 17.661 12.419 -23.829 1.00 93.50 98 LYS A O 1
ATOM 799 N N . ILE A 1 99 ? 17.379 12.553 -21.608 1.00 89.56 99 ILE A N 1
ATOM 800 C CA . ILE A 1 99 ? 16.676 11.274 -21.487 1.00 89.56 99 ILE A CA 1
ATOM 801 C C . ILE A 1 99 ? 15.310 11.365 -22.177 1.00 89.56 99 ILE A C 1
ATOM 803 O O . ILE A 1 99 ? 14.544 12.305 -21.955 1.00 89.56 99 ILE A O 1
ATOM 807 N N . ALA A 1 100 ? 14.995 10.366 -23.005 1.00 89.31 100 ALA A N 1
ATOM 808 C CA . ALA A 1 100 ? 13.718 10.263 -23.706 1.00 89.31 100 ALA A CA 1
ATOM 809 C C . ALA A 1 100 ? 12.535 10.094 -22.739 1.00 89.31 100 ALA A C 1
ATOM 811 O O . ALA A 1 100 ? 12.695 9.579 -21.634 1.00 89.31 100 ALA A O 1
ATOM 812 N N . ILE A 1 101 ? 11.324 10.439 -23.189 1.00 86.88 101 ILE A N 1
ATOM 813 C CA . ILE A 1 101 ? 10.083 10.446 -22.385 1.00 86.88 101 ILE A CA 1
ATOM 814 C C . ILE A 1 101 ? 9.852 9.130 -21.619 1.00 86.88 101 ILE A C 1
ATOM 816 O O . ILE A 1 101 ? 9.435 9.156 -20.466 1.00 86.88 101 ILE A O 1
ATOM 820 N N . GLY A 1 102 ? 10.185 7.973 -22.201 1.00 82.12 102 GLY A N 1
ATOM 821 C CA . GLY A 1 102 ? 10.076 6.687 -21.498 1.00 82.12 102 GLY A CA 1
ATOM 822 C C . GLY A 1 102 ? 10.907 6.620 -20.208 1.00 82.12 102 GLY A C 1
ATOM 823 O O . GLY A 1 102 ? 10.441 6.104 -19.196 1.00 82.12 102 GLY A O 1
ATOM 824 N N . GLY A 1 103 ? 12.105 7.212 -20.200 1.00 84.81 103 GLY A N 1
ATOM 825 C CA . GLY A 1 103 ? 12.938 7.303 -19.001 1.00 84.81 103 GLY A CA 1
ATOM 826 C C . GLY A 1 103 ? 12.371 8.254 -17.945 1.00 84.81 103 GLY A C 1
ATOM 827 O O . GLY A 1 103 ? 12.554 8.008 -16.754 1.00 84.81 103 GLY A O 1
ATOM 828 N N . TRP A 1 104 ? 11.620 9.284 -18.352 1.00 91.19 104 TRP A N 1
ATOM 829 C CA . TRP A 1 104 ? 10.875 10.138 -17.421 1.00 91.19 104 TRP A CA 1
ATOM 830 C C . TRP A 1 104 ? 9.777 9.351 -16.712 1.00 91.19 104 TRP A C 1
ATOM 832 O O . TRP A 1 104 ? 9.692 9.395 -15.488 1.00 91.19 104 TRP A O 1
ATOM 842 N N . LEU A 1 105 ? 8.981 8.585 -17.463 1.00 89.38 105 LEU A N 1
ATOM 843 C CA . LEU A 1 105 ? 7.891 7.780 -16.905 1.00 89.38 105 LEU A CA 1
ATOM 844 C C . LEU A 1 105 ? 8.393 6.809 -15.827 1.00 89.38 105 LEU A C 1
ATOM 846 O O . LEU A 1 105 ? 7.821 6.755 -14.741 1.00 89.38 105 LEU A O 1
ATOM 850 N N . VAL A 1 106 ? 9.497 6.104 -16.094 1.00 87.19 106 VAL A N 1
ATOM 851 C CA . VAL A 1 106 ? 10.114 5.185 -15.120 1.00 87.19 106 VAL A CA 1
ATOM 852 C C . VAL A 1 106 ? 10.726 5.937 -13.936 1.00 87.19 106 VAL A C 1
ATOM 854 O O . VAL A 1 106 ? 10.648 5.484 -12.800 1.00 87.19 106 VAL A O 1
ATOM 857 N N . SER A 1 107 ? 11.320 7.107 -14.165 1.00 90.25 107 SER A N 1
ATOM 858 C CA . SER A 1 107 ? 11.963 7.867 -13.086 1.00 90.25 107 SER A CA 1
ATOM 859 C C . SER A 1 107 ? 10.953 8.477 -12.105 1.00 90.25 107 SER A C 1
ATOM 861 O O . SER A 1 107 ? 11.262 8.629 -10.925 1.00 90.25 107 SER A O 1
ATOM 863 N N . PHE A 1 108 ? 9.737 8.793 -12.567 1.00 92.56 108 PHE A N 1
ATOM 864 C CA . PHE A 1 108 ? 8.676 9.384 -11.744 1.00 92.56 108 PHE A CA 1
ATOM 865 C C . PHE A 1 108 ? 7.615 8.392 -11.257 1.00 92.56 108 PHE A C 1
ATOM 867 O O . PHE A 1 108 ? 6.754 8.775 -10.461 1.00 92.56 108 PHE A O 1
ATOM 874 N N . SER A 1 109 ? 7.673 7.118 -11.654 1.00 91.00 109 SER A N 1
ATOM 875 C CA . SER A 1 109 ? 6.681 6.117 -11.241 1.00 91.00 109 SER A CA 1
ATOM 876 C C . SER A 1 109 ? 6.629 5.906 -9.724 1.00 91.00 109 SER A C 1
ATOM 878 O O . SER A 1 109 ? 5.553 5.667 -9.184 1.00 91.00 109 SER A O 1
ATOM 880 N N . TYR A 1 110 ? 7.762 6.046 -9.023 1.00 92.56 110 TYR A N 1
ATOM 881 C CA . TYR A 1 110 ? 7.836 5.931 -7.558 1.00 92.56 110 TYR A CA 1
ATOM 882 C C . TYR A 1 110 ? 7.015 7.024 -6.863 1.00 92.56 110 TYR A C 1
ATOM 884 O O . TYR A 1 110 ? 6.217 6.758 -5.965 1.00 92.56 110 TYR A O 1
ATOM 892 N N . LEU A 1 111 ? 7.194 8.268 -7.320 1.00 92.69 111 LEU A N 1
ATOM 893 C CA . LEU A 1 111 ? 6.464 9.425 -6.815 1.00 92.69 111 LEU A CA 1
ATOM 894 C C . LEU A 1 111 ? 4.977 9.320 -7.153 1.00 92.69 111 LEU A C 1
ATOM 896 O O . LEU A 1 111 ? 4.141 9.577 -6.290 1.00 92.69 111 LEU A O 1
ATOM 900 N N . LEU A 1 112 ? 4.648 8.925 -8.385 1.00 93.00 112 LEU A N 1
ATOM 901 C CA . LEU A 1 112 ? 3.263 8.746 -8.808 1.00 93.00 112 LEU A CA 1
ATOM 902 C C . LEU A 1 112 ? 2.544 7.721 -7.920 1.00 93.00 112 LEU A C 1
ATOM 904 O O . LEU A 1 112 ? 1.455 8.005 -7.424 1.00 93.00 112 LEU A O 1
ATOM 908 N N . LEU A 1 113 ? 3.173 6.569 -7.660 1.00 91.81 113 LEU A N 1
ATOM 909 C CA . LEU A 1 113 ? 2.599 5.523 -6.814 1.00 91.81 113 LEU A CA 1
ATOM 910 C C . LEU A 1 113 ? 2.385 6.003 -5.373 1.00 91.81 113 LEU A C 1
ATOM 912 O O . LEU A 1 113 ? 1.308 5.800 -4.808 1.00 91.81 113 LEU A O 1
ATOM 916 N N . HIS A 1 114 ? 3.374 6.688 -4.790 1.00 94.38 114 HIS A N 1
ATOM 917 C CA . HIS A 1 114 ? 3.227 7.277 -3.461 1.00 94.38 114 HIS A CA 1
ATOM 918 C C . HIS A 1 114 ? 2.116 8.330 -3.423 1.00 94.38 114 HIS A C 1
ATOM 920 O O . HIS A 1 114 ? 1.310 8.300 -2.501 1.00 94.38 114 HIS A O 1
ATOM 926 N N . LEU A 1 115 ? 2.020 9.221 -4.416 1.00 95.56 115 LEU A N 1
ATOM 927 C CA . LEU A 1 115 ? 0.981 10.252 -4.467 1.00 95.56 115 LEU A CA 1
ATOM 928 C C . LEU A 1 115 ? -0.423 9.638 -4.522 1.00 95.56 115 LEU A C 1
ATOM 930 O O . LEU A 1 115 ? -1.298 10.053 -3.761 1.00 95.56 115 LEU A O 1
ATOM 934 N N . MET A 1 116 ? -0.629 8.632 -5.379 1.00 94.44 116 MET A N 1
ATOM 935 C CA . MET A 1 116 ? -1.916 7.938 -5.488 1.00 94.44 116 MET A CA 1
ATOM 936 C C . MET A 1 116 ? -2.334 7.325 -4.146 1.00 94.44 116 MET A C 1
ATOM 938 O O . MET A 1 116 ? -3.459 7.531 -3.690 1.00 94.44 116 MET A O 1
ATOM 942 N N . LEU A 1 117 ? -1.418 6.627 -3.471 1.00 94.19 117 LEU A N 1
ATOM 943 C CA . LEU A 1 117 ? -1.707 6.007 -2.176 1.00 94.19 117 LEU A CA 1
ATOM 944 C C . LEU A 1 117 ? -1.808 7.023 -1.047 1.00 94.19 117 LEU A C 1
ATOM 946 O O . LEU A 1 117 ? -2.619 6.837 -0.148 1.00 94.19 117 LEU A O 1
ATOM 950 N N . TYR A 1 118 ? -1.046 8.112 -1.093 1.00 96.12 118 TYR A N 1
ATOM 951 C CA . TYR A 1 118 ? -1.153 9.187 -0.118 1.00 96.12 118 TYR A CA 1
ATOM 952 C C . TYR A 1 118 ? -2.567 9.758 -0.098 1.00 96.12 118 TYR A C 1
ATOM 954 O O . TYR A 1 118 ? -3.141 9.909 0.980 1.00 96.12 118 TYR A O 1
ATOM 962 N N . VAL A 1 119 ? -3.147 10.027 -1.272 1.00 95.62 119 VAL A N 1
ATOM 963 C CA . VAL A 1 119 ? -4.519 10.537 -1.382 1.00 95.62 119 VAL A CA 1
ATOM 964 C C . VAL A 1 119 ? -5.514 9.532 -0.804 1.00 95.62 119 VAL A C 1
ATOM 966 O O . VAL A 1 119 ? -6.283 9.892 0.085 1.00 95.62 119 VAL A O 1
ATOM 969 N N . ILE A 1 120 ? -5.455 8.271 -1.245 1.00 95.31 120 ILE A N 1
ATOM 970 C CA . ILE A 1 120 ? -6.404 7.227 -0.827 1.00 95.31 120 ILE A CA 1
ATOM 971 C C . ILE A 1 120 ? -6.297 6.946 0.678 1.00 95.31 120 ILE A C 1
ATOM 973 O O . ILE A 1 120 ? -7.296 6.979 1.393 1.00 95.31 120 ILE A O 1
ATOM 977 N N . LEU A 1 121 ? -5.087 6.703 1.186 1.00 95.62 121 LEU A N 1
ATOM 978 C CA . LEU A 1 121 ? -4.879 6.332 2.586 1.00 95.62 121 LEU A CA 1
ATOM 979 C C . LEU A 1 121 ? -5.144 7.504 3.535 1.00 95.62 121 LEU A C 1
ATOM 981 O O . LEU A 1 121 ? -5.721 7.300 4.600 1.00 95.62 121 LEU A O 1
ATOM 985 N N . THR A 1 122 ? -4.778 8.734 3.158 1.00 94.94 122 THR A N 1
ATOM 986 C CA . THR A 1 122 ? -5.077 9.916 3.984 1.00 94.94 122 THR A CA 1
ATOM 987 C C . THR A 1 122 ? -6.571 10.225 3.993 1.00 94.94 122 THR A C 1
ATOM 989 O O . THR A 1 122 ? -7.084 10.633 5.032 1.00 94.94 122 THR A O 1
ATOM 992 N N . TYR A 1 123 ? -7.279 10.006 2.878 1.00 94.81 123 TYR A N 1
ATOM 993 C CA . TYR A 1 123 ? -8.740 10.087 2.850 1.00 94.81 123 TYR A CA 1
ATOM 994 C C . TYR A 1 123 ? -9.351 9.111 3.862 1.00 94.81 123 TYR A C 1
ATOM 996 O O . TYR A 1 123 ? -10.100 9.545 4.735 1.00 94.81 123 TYR A O 1
ATOM 1004 N N . CYS A 1 124 ? -8.937 7.839 3.818 1.00 94.75 124 CYS A N 1
ATOM 1005 C CA . CYS A 1 124 ? -9.414 6.814 4.746 1.00 94.75 124 CYS A CA 1
ATOM 1006 C C . CYS A 1 124 ? -9.149 7.187 6.212 1.00 94.75 124 CYS A C 1
ATOM 1008 O O . CYS A 1 124 ? -10.020 7.064 7.066 1.00 94.75 124 CYS A O 1
ATOM 1010 N N . LEU A 1 125 ? -7.941 7.677 6.508 1.00 92.81 125 LEU A N 1
ATOM 1011 C CA . LEU A 1 125 ? -7.545 8.082 7.857 1.00 92.81 125 LEU A CA 1
ATOM 1012 C C . LEU A 1 125 ? -8.346 9.289 8.368 1.00 92.81 125 LEU A C 1
ATOM 1014 O O . LEU A 1 125 ? -8.708 9.317 9.539 1.00 92.81 125 LEU A O 1
ATOM 1018 N N . LYS A 1 126 ? -8.614 10.279 7.507 1.00 90.19 126 LYS A N 1
ATOM 1019 C CA . LYS A 1 126 ? -9.267 11.540 7.891 1.00 90.19 126 LYS A CA 1
ATOM 1020 C C . LYS A 1 126 ? -10.785 11.422 7.997 1.00 90.19 126 LYS A C 1
ATOM 1022 O O . LYS A 1 126 ? -11.389 12.112 8.813 1.00 90.19 126 LYS A O 1
ATOM 1027 N N . HIS A 1 127 ? -11.391 10.621 7.126 1.00 89.00 127 HIS A N 1
ATOM 1028 C CA . HIS A 1 127 ? -12.843 10.471 7.041 1.00 89.00 127 HIS A CA 1
ATOM 1029 C C . HIS A 1 127 ? -13.360 9.214 7.734 1.00 89.00 127 HIS A C 1
ATOM 1031 O O . HIS A 1 127 ? -14.572 9.064 7.835 1.00 89.00 127 HIS A O 1
ATOM 1037 N N . HIS A 1 128 ? -12.467 8.349 8.227 1.00 89.62 128 HIS A N 1
ATOM 1038 C CA . HIS A 1 128 ? -12.825 7.084 8.873 1.00 89.62 128 HIS A CA 1
ATOM 1039 C C . HIS A 1 128 ? -13.648 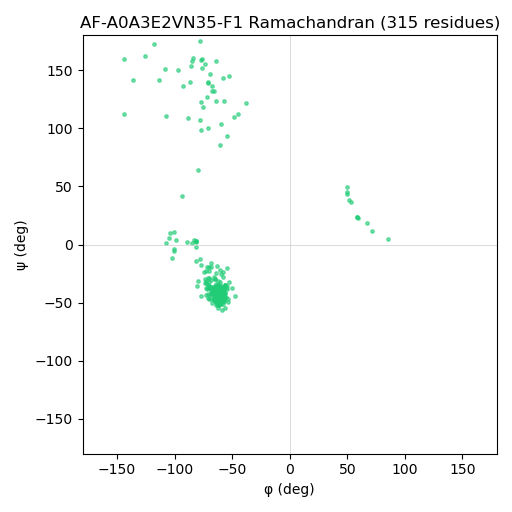6.159 7.956 1.00 89.62 128 HIS A C 1
ATOM 1041 O O . HIS A 1 128 ? -14.374 5.285 8.417 1.00 89.62 128 HIS A O 1
ATOM 1047 N N . ASP A 1 129 ? -13.503 6.356 6.643 1.00 91.00 129 ASP A N 1
ATOM 1048 C CA . ASP A 1 129 ? -14.132 5.567 5.592 1.00 91.00 129 ASP A CA 1
ATOM 1049 C C . ASP A 1 129 ? -13.070 4.688 4.930 1.00 91.00 129 ASP A C 1
ATOM 1051 O O . ASP A 1 129 ? -12.166 5.167 4.242 1.00 91.00 129 ASP A O 1
ATOM 1055 N N . TYR A 1 130 ? -13.176 3.384 5.162 1.00 92.94 130 TYR A N 1
ATOM 1056 C CA . TYR A 1 130 ? -12.213 2.391 4.699 1.00 92.94 130 TYR A CA 1
ATOM 1057 C C . TYR A 1 130 ? -12.677 1.640 3.446 1.00 92.94 130 TYR A C 1
ATOM 1059 O O . TYR A 1 130 ? -12.012 0.692 3.031 1.00 92.94 130 TYR A O 1
ATOM 1067 N N . SER A 1 131 ? -13.756 2.088 2.796 1.00 89.00 131 SER A N 1
ATOM 1068 C CA . SER A 1 131 ? -14.350 1.445 1.611 1.00 89.00 131 SER A CA 1
ATOM 1069 C C . SER A 1 131 ? -13.392 1.341 0.422 1.00 89.00 131 SER A C 1
ATOM 1071 O O . SER A 1 131 ? -13.520 0.453 -0.418 1.00 89.00 131 SER A O 1
ATOM 1073 N N . PHE A 1 132 ? -12.392 2.225 0.354 1.00 86.69 132 PHE A N 1
ATOM 1074 C CA . PHE A 1 132 ? -11.348 2.187 -0.674 1.00 86.69 132 PHE A CA 1
ATOM 1075 C C . PHE A 1 132 ? -10.260 1.134 -0.421 1.00 86.69 132 PHE A C 1
ATOM 1077 O O . PHE A 1 132 ? -9.444 0.871 -1.309 1.00 86.69 132 PHE A O 1
ATOM 1084 N N . LEU A 1 133 ? -10.200 0.538 0.774 1.00 88.00 133 LEU A N 1
ATOM 1085 C CA . LEU A 1 133 ? -9.229 -0.507 1.068 1.00 88.00 133 LEU A CA 1
ATOM 1086 C C . LEU A 1 133 ? -9.679 -1.827 0.448 1.00 88.00 133 LEU A C 1
ATOM 1088 O O . LEU A 1 133 ? -10.736 -2.370 0.764 1.00 88.00 133 LEU A O 1
ATOM 1092 N N . ALA A 1 134 ? -8.824 -2.393 -0.399 1.00 80.25 134 ALA A N 1
ATOM 1093 C CA . ALA A 1 134 ? -9.062 -3.713 -0.960 1.00 80.25 134 ALA A CA 1
ATOM 1094 C C . ALA A 1 134 ? -9.224 -4.759 0.159 1.00 80.25 134 ALA A C 1
ATOM 1096 O O . ALA A 1 134 ? -8.332 -4.938 0.990 1.00 80.25 134 ALA A O 1
ATOM 1097 N N . GLY A 1 135 ? -10.358 -5.463 0.154 1.00 78.31 135 GLY A N 1
ATOM 1098 C CA . GLY A 1 135 ? -10.687 -6.484 1.153 1.00 78.31 135 GLY A CA 1
ATOM 1099 C C . GLY A 1 135 ? -11.328 -5.954 2.440 1.00 78.31 135 GLY A C 1
ATOM 1100 O O . GLY A 1 135 ? -11.543 -6.748 3.353 1.00 78.31 135 GLY A O 1
ATOM 1101 N N . TYR A 1 136 ? -11.634 -4.655 2.528 1.00 84.88 136 TYR A N 1
ATOM 1102 C CA . TYR A 1 136 ? -12.508 -4.130 3.574 1.00 84.88 136 TYR A CA 1
ATOM 1103 C C . TYR A 1 136 ? -13.956 -4.571 3.336 1.00 84.88 136 TYR A C 1
ATOM 1105 O O . TYR A 1 136 ? -14.429 -4.599 2.199 1.00 84.88 136 TYR A O 1
ATOM 1113 N N . ASP A 1 137 ? -14.645 -4.935 4.412 1.00 81.81 137 ASP A N 1
ATOM 1114 C CA . ASP A 1 137 ? -16.033 -5.377 4.368 1.00 81.81 137 ASP A CA 1
ATOM 1115 C C . ASP A 1 137 ? -16.776 -4.888 5.613 1.00 81.81 137 ASP A C 1
ATOM 1117 O O . ASP A 1 137 ? -16.512 -5.344 6.722 1.00 81.81 137 ASP A O 1
ATOM 1121 N N . GLU A 1 138 ? -17.717 -3.966 5.412 1.00 81.12 138 GLU A N 1
ATOM 1122 C CA . GLU A 1 138 ? -18.502 -3.308 6.466 1.00 81.12 138 GLU A CA 1
ATOM 1123 C C . GLU A 1 138 ? -19.235 -4.284 7.399 1.00 81.12 138 GLU A C 1
ATOM 1125 O O . GLU A 1 138 ? -19.585 -3.923 8.520 1.00 81.12 138 GLU A O 1
ATOM 1130 N N . THR A 1 139 ? -19.451 -5.533 6.971 1.00 79.56 139 THR A N 1
ATOM 1131 C CA . THR A 1 139 ? -20.083 -6.562 7.808 1.00 79.56 139 THR A CA 1
ATOM 1132 C C . THR A 1 139 ? -19.213 -7.002 8.989 1.00 79.56 139 THR A C 1
ATOM 1134 O O . THR A 1 139 ? -19.738 -7.552 9.961 1.00 79.56 139 THR A O 1
ATOM 1137 N N . PHE A 1 140 ? -17.897 -6.760 8.946 1.00 81.00 140 PHE A N 1
ATOM 1138 C CA . PHE A 1 140 ? -16.996 -7.088 10.045 1.00 81.00 140 PHE A CA 1
ATOM 1139 C C . PHE A 1 140 ? -16.807 -5.923 11.011 1.00 81.00 140 PHE A C 1
ATOM 1141 O O . PHE A 1 140 ? -16.530 -4.787 10.636 1.00 81.00 140 PHE A O 1
ATOM 1148 N N . ALA A 1 141 ? -16.839 -6.250 12.301 1.00 81.12 141 ALA A N 1
ATOM 1149 C CA . ALA A 1 141 ? -16.479 -5.318 13.355 1.00 81.12 141 ALA A CA 1
ATOM 1150 C C . ALA A 1 141 ? -14.948 -5.180 13.440 1.00 81.12 141 ALA A C 1
ATOM 1152 O O . ALA A 1 141 ? -14.253 -6.021 14.026 1.00 81.12 141 ALA A O 1
ATOM 1153 N N . TYR A 1 142 ? -14.414 -4.120 12.837 1.00 85.44 142 TYR A N 1
ATOM 1154 C CA . TYR A 1 142 ? -12.990 -3.793 12.879 1.00 85.44 142 TYR A CA 1
ATOM 1155 C C . TYR A 1 142 ? -12.613 -2.969 14.118 1.00 85.44 142 TYR A C 1
ATOM 1157 O O . TYR A 1 142 ? -13.422 -2.231 14.680 1.00 85.44 142 TYR A O 1
ATOM 1165 N N . ARG A 1 143 ? -11.349 -3.078 14.541 1.00 85.69 143 ARG A N 1
ATOM 1166 C CA . ARG A 1 143 ? -10.735 -2.167 15.515 1.00 85.69 143 ARG A CA 1
ATOM 1167 C C . ARG A 1 143 ? -10.123 -0.991 14.774 1.00 85.69 143 ARG A C 1
ATOM 1169 O O . ARG A 1 143 ? -9.098 -1.134 14.104 1.00 85.69 143 ARG A O 1
ATOM 1176 N N . GLU A 1 144 ? -10.748 0.165 14.918 1.00 85.38 144 GLU A N 1
ATOM 1177 C CA . GLU A 1 144 ? -10.388 1.364 14.170 1.00 85.38 144 GLU A CA 1
ATOM 1178 C C . GLU A 1 144 ? -8.944 1.815 14.431 1.00 85.38 144 GLU A C 1
ATOM 1180 O O . GLU A 1 144 ? -8.182 2.013 13.486 1.00 85.38 144 GLU A O 1
ATOM 1185 N N . ASP A 1 145 ? -8.509 1.828 15.694 1.00 86.44 145 ASP A N 1
ATOM 1186 C CA . ASP A 1 145 ? -7.124 2.147 16.067 1.00 86.44 145 ASP A CA 1
ATOM 1187 C C . ASP A 1 145 ? -6.103 1.241 15.377 1.00 86.44 145 ASP A C 1
ATOM 1189 O O . ASP A 1 145 ? -4.992 1.656 15.042 1.00 86.44 145 ASP A O 1
ATOM 1193 N N . THR A 1 146 ? -6.441 -0.032 15.171 1.00 90.44 146 THR A N 1
ATOM 1194 C CA . THR A 1 146 ? -5.564 -0.975 14.472 1.00 90.44 146 THR A CA 1
ATOM 1195 C C . THR A 1 146 ? -5.494 -0.655 12.984 1.00 90.44 146 THR A C 1
ATOM 1197 O O . THR A 1 146 ? -4.393 -0.652 12.428 1.00 90.44 146 THR A O 1
ATOM 1200 N N . ILE A 1 147 ? -6.626 -0.334 12.345 1.00 92.00 147 ILE A N 1
ATOM 1201 C CA . ILE A 1 147 ? -6.643 0.108 10.943 1.00 92.00 147 ILE A CA 1
ATOM 1202 C C . ILE A 1 147 ? -5.807 1.380 10.797 1.00 92.00 147 ILE A C 1
ATOM 1204 O O . ILE A 1 147 ? -4.908 1.427 9.960 1.00 92.00 147 ILE A O 1
ATOM 1208 N N . GLN A 1 148 ? -6.028 2.386 11.640 1.00 93.44 148 GLN A N 1
ATOM 1209 C CA . GLN A 1 148 ? -5.299 3.650 11.565 1.00 93.44 148 GLN A CA 1
ATOM 1210 C C . GLN A 1 148 ? -3.788 3.464 11.767 1.00 93.44 148 GLN A C 1
ATOM 1212 O O . GLN A 1 148 ? -2.994 4.017 10.999 1.00 93.44 148 GLN A O 1
ATOM 1217 N N . ARG A 1 149 ? -3.372 2.627 12.731 1.00 94.00 149 ARG A N 1
ATOM 1218 C CA . ARG A 1 149 ? -1.961 2.235 12.921 1.00 94.00 149 ARG A CA 1
ATOM 1219 C C . ARG A 1 149 ? -1.386 1.567 11.677 1.00 94.00 149 ARG A C 1
ATOM 1221 O O . ARG A 1 149 ? -0.289 1.926 11.248 1.00 94.00 149 ARG A O 1
ATOM 1228 N N . MET A 1 150 ? -2.124 0.627 11.088 1.00 95.00 150 MET A N 1
ATOM 1229 C CA . MET A 1 150 ? -1.713 -0.088 9.882 1.00 95.00 150 MET A CA 1
ATOM 1230 C C . MET A 1 150 ? -1.547 0.864 8.693 1.00 95.00 150 MET A C 1
ATOM 1232 O O . MET A 1 150 ? -0.482 0.881 8.076 1.00 95.00 150 MET A O 1
ATOM 1236 N N . LEU A 1 151 ? -2.552 1.693 8.399 1.00 95.69 151 LEU A N 1
ATOM 1237 C CA . LEU A 1 151 ? -2.518 2.624 7.268 1.00 95.69 151 LEU A CA 1
ATOM 1238 C C . LEU A 1 151 ? -1.452 3.707 7.448 1.00 95.69 151 LEU A C 1
ATOM 1240 O O . LEU A 1 151 ? -0.732 4.016 6.503 1.00 95.69 151 LEU A O 1
ATOM 1244 N N . SER A 1 152 ? -1.302 4.245 8.660 1.00 95.25 152 SER A N 1
ATOM 1245 C CA . SER A 1 152 ? -0.245 5.209 8.983 1.00 95.25 152 SER A CA 1
ATOM 1246 C C . SER A 1 152 ? 1.147 4.597 8.804 1.00 95.25 152 SER A C 1
ATOM 1248 O O . SER A 1 152 ? 2.027 5.209 8.194 1.00 95.25 152 SER A O 1
ATOM 1250 N N . TYR A 1 153 ? 1.346 3.357 9.264 1.00 95.31 153 TYR A N 1
ATOM 1251 C CA . TYR A 1 153 ? 2.592 2.625 9.050 1.00 95.31 153 TYR A CA 1
ATOM 1252 C C . TYR A 1 153 ? 2.870 2.404 7.556 1.00 95.31 153 TYR A C 1
ATOM 1254 O O . TYR A 1 153 ? 3.993 2.640 7.104 1.00 95.31 153 TYR A O 1
ATOM 1262 N N . MET A 1 154 ? 1.863 1.990 6.779 1.00 95.25 154 MET A N 1
ATOM 1263 C CA . MET A 1 154 ? 1.985 1.815 5.327 1.00 95.25 154 MET A CA 1
ATOM 1264 C C . MET A 1 154 ? 2.363 3.125 4.637 1.00 95.25 154 MET A C 1
ATOM 1266 O O . MET A 1 154 ? 3.332 3.150 3.884 1.00 95.25 154 MET A O 1
ATOM 1270 N N . LEU A 1 155 ? 1.652 4.214 4.935 1.00 95.31 155 LEU A N 1
ATOM 1271 C CA . LEU A 1 155 ? 1.881 5.527 4.338 1.00 95.31 155 LEU A CA 1
ATOM 1272 C C . LEU A 1 155 ? 3.307 6.031 4.598 1.00 95.31 155 LEU A C 1
ATOM 1274 O O . LEU A 1 155 ? 3.992 6.460 3.670 1.00 95.31 155 LEU A O 1
ATOM 1278 N N . GLY A 1 156 ? 3.792 5.887 5.835 1.00 95.19 156 GLY A N 1
ATOM 1279 C CA . GLY A 1 156 ? 5.164 6.245 6.192 1.00 95.19 156 GLY A CA 1
ATOM 1280 C C . GLY A 1 156 ? 6.208 5.411 5.443 1.00 95.19 156 GLY A C 1
ATOM 1281 O O . GLY A 1 156 ? 7.142 5.967 4.869 1.00 95.19 156 GLY A O 1
ATOM 1282 N N . ASN A 1 157 ? 6.042 4.084 5.392 1.00 95.19 157 ASN A N 1
ATOM 1283 C CA . ASN A 1 157 ? 6.985 3.204 4.689 1.00 95.19 157 ASN A CA 1
ATOM 1284 C C . ASN A 1 157 ? 7.003 3.466 3.181 1.00 95.19 157 ASN A C 1
ATOM 1286 O O . ASN A 1 157 ? 8.079 3.576 2.594 1.00 95.19 157 ASN A O 1
ATOM 1290 N N . ILE A 1 158 ? 5.832 3.595 2.555 1.00 94.69 158 ILE A N 1
ATOM 1291 C CA . ILE A 1 158 ? 5.707 3.880 1.120 1.00 94.69 158 ILE A CA 1
ATOM 1292 C C . ILE A 1 158 ? 6.333 5.236 0.795 1.00 94.69 158 ILE A C 1
ATOM 1294 O O . ILE A 1 158 ? 7.070 5.347 -0.183 1.00 94.69 158 ILE A O 1
ATOM 1298 N N . GLY A 1 159 ? 6.100 6.257 1.622 1.00 95.62 159 GLY A N 1
ATOM 1299 C CA . GLY A 1 159 ? 6.684 7.574 1.396 1.00 95.62 159 GLY A CA 1
ATOM 1300 C C . GLY A 1 159 ? 8.203 7.602 1.563 1.00 95.62 159 GLY A C 1
ATOM 1301 O O . GLY A 1 159 ? 8.891 8.196 0.737 1.00 95.62 159 GLY A O 1
ATOM 1302 N N . ILE A 1 160 ? 8.747 6.927 2.583 1.00 96.06 160 ILE A N 1
ATOM 1303 C CA . ILE A 1 160 ? 10.201 6.855 2.808 1.00 96.06 160 ILE A CA 1
ATOM 1304 C C . ILE A 1 160 ? 10.874 6.090 1.669 1.00 96.06 160 ILE A C 1
ATOM 1306 O O . ILE A 1 160 ? 11.863 6.561 1.110 1.00 96.06 160 ILE A O 1
ATOM 1310 N N . THR A 1 161 ? 10.332 4.925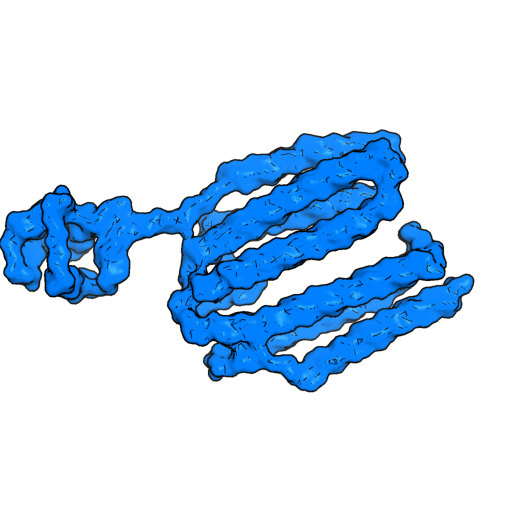 1.309 1.00 95.31 161 THR A N 1
ATOM 1311 C CA . THR A 1 161 ? 10.872 4.115 0.210 1.00 95.31 161 THR A CA 1
ATOM 1312 C C . THR A 1 161 ? 10.804 4.882 -1.106 1.00 95.31 161 THR A C 1
ATOM 1314 O O . THR A 1 161 ? 11.821 5.032 -1.770 1.00 95.31 161 THR A O 1
ATOM 1317 N N . SER A 1 162 ? 9.668 5.479 -1.457 1.00 95.44 162 SER A N 1
ATOM 1318 C CA . SER A 1 162 ? 9.537 6.232 -2.714 1.00 95.44 162 SER A CA 1
ATOM 1319 C C . SER A 1 162 ? 10.490 7.428 -2.794 1.00 95.44 162 SER A C 1
ATOM 1321 O O . SER A 1 162 ? 11.081 7.666 -3.851 1.00 95.44 162 SER A O 1
ATOM 1323 N N . LEU A 1 163 ? 10.731 8.125 -1.679 1.00 96.12 163 LEU A N 1
ATOM 1324 C CA . LEU A 1 163 ? 11.722 9.199 -1.622 1.00 96.12 163 LEU A CA 1
ATOM 1325 C C . LEU A 1 163 ? 13.146 8.666 -1.824 1.00 96.12 163 LEU A C 1
ATOM 1327 O O . LEU A 1 163 ? 13.888 9.206 -2.642 1.00 96.12 163 LEU A O 1
ATOM 1331 N N . LEU A 1 164 ? 13.516 7.586 -1.125 1.00 96.19 164 LEU A N 1
ATOM 1332 C CA . LEU A 1 164 ? 14.838 6.967 -1.241 1.00 96.19 164 LEU A CA 1
ATOM 1333 C C . LEU A 1 164 ? 15.128 6.523 -2.679 1.00 96.19 164 LEU A C 1
ATOM 1335 O O . LEU A 1 164 ? 16.207 6.797 -3.198 1.00 96.19 164 LEU A O 1
ATOM 1339 N N . TYR A 1 165 ? 14.156 5.896 -3.343 1.00 95.75 165 TYR A N 1
ATOM 1340 C CA . TYR A 1 165 ? 14.307 5.460 -4.731 1.00 95.75 165 TYR A CA 1
ATOM 1341 C C . TYR A 1 165 ? 14.338 6.631 -5.717 1.00 95.75 165 TYR A C 1
ATOM 1343 O O . TYR A 1 165 ? 15.083 6.574 -6.690 1.00 95.75 165 TYR A O 1
ATOM 1351 N N . THR A 1 166 ? 13.624 7.728 -5.442 1.00 94.81 166 THR A N 1
ATOM 1352 C CA . THR A 1 166 ? 13.733 8.963 -6.242 1.00 94.81 166 THR A CA 1
ATOM 1353 C C . THR A 1 166 ? 15.147 9.552 -6.157 1.00 94.81 166 THR A C 1
ATOM 1355 O O . THR A 1 166 ? 15.727 9.934 -7.173 1.00 94.81 166 THR A O 1
ATOM 1358 N N . LEU A 1 167 ? 15.738 9.584 -4.957 1.00 95.06 167 LEU A N 1
ATOM 1359 C CA . LEU A 1 167 ? 17.111 10.058 -4.749 1.00 95.06 167 LEU A CA 1
ATOM 1360 C C . LEU A 1 167 ? 18.148 9.116 -5.375 1.00 95.06 167 LEU A C 1
ATOM 1362 O O . LEU A 1 167 ? 19.106 9.572 -5.995 1.00 95.06 167 LEU A O 1
ATOM 1366 N N . LEU A 1 168 ? 17.947 7.804 -5.261 1.00 94.62 168 LEU A N 1
ATOM 1367 C CA . LEU A 1 168 ? 18.813 6.811 -5.890 1.00 94.62 168 LEU A CA 1
ATOM 1368 C C . LEU A 1 168 ? 18.768 6.917 -7.423 1.00 94.62 168 LEU A C 1
ATOM 1370 O O . LEU A 1 168 ? 19.809 6.864 -8.076 1.00 94.62 168 LEU A O 1
ATOM 1374 N N . GLN A 1 169 ? 17.581 7.145 -7.990 1.00 93.06 169 GLN A N 1
ATOM 1375 C CA . GLN A 1 169 ? 17.406 7.370 -9.422 1.00 93.06 169 GLN A CA 1
ATOM 1376 C C . GLN A 1 169 ? 18.134 8.635 -9.890 1.00 93.06 169 GLN A C 1
ATOM 1378 O O . GLN A 1 169 ? 18.788 8.615 -10.932 1.00 93.06 169 GLN A O 1
ATOM 1383 N N . LEU A 1 170 ? 18.082 9.719 -9.109 1.00 93.81 170 LEU A N 1
ATOM 1384 C CA . LEU A 1 170 ? 18.850 10.936 -9.382 1.00 93.81 170 LEU A CA 1
ATOM 1385 C C . LEU A 1 170 ? 20.356 10.643 -9.465 1.00 93.81 170 LEU A C 1
ATOM 1387 O O . LEU A 1 170 ? 21.009 11.076 -10.415 1.00 93.81 170 LEU A O 1
ATOM 1391 N N . ILE A 1 171 ? 20.895 9.873 -8.514 1.00 93.94 171 ILE A N 1
ATOM 1392 C CA . ILE A 1 171 ? 22.313 9.484 -8.504 1.00 93.94 171 ILE A CA 1
ATOM 1393 C C . ILE A 1 171 ? 22.668 8.673 -9.757 1.00 93.94 171 ILE A C 1
ATOM 1395 O O . ILE A 1 171 ? 23.683 8.961 -10.388 1.00 93.94 171 ILE A O 1
ATOM 1399 N N . LEU A 1 172 ? 21.835 7.706 -10.158 1.00 91.88 172 LEU A N 1
ATOM 1400 C CA . LEU A 1 172 ? 22.086 6.900 -11.359 1.00 91.88 172 LEU A CA 1
ATOM 1401 C C . LEU A 1 172 ? 22.073 7.710 -12.656 1.00 91.88 172 LEU A C 1
ATOM 1403 O O . LEU A 1 172 ? 22.909 7.494 -13.535 1.00 91.88 172 LEU A O 1
ATOM 1407 N N . VAL A 1 173 ? 21.105 8.619 -12.795 1.00 91.38 173 VAL A N 1
ATOM 1408 C CA . VAL A 1 173 ? 21.009 9.491 -13.973 1.00 91.38 173 VAL A CA 1
ATOM 1409 C C . VAL A 1 173 ? 22.244 10.387 -14.049 1.00 91.38 173 VAL A C 1
ATOM 1411 O O . VAL A 1 173 ? 22.794 10.586 -15.127 1.00 91.38 173 VAL A O 1
ATOM 1414 N N . MET A 1 174 ? 22.729 10.884 -12.910 1.00 91.31 174 MET A N 1
ATOM 1415 C CA . MET A 1 174 ? 23.952 11.686 -12.838 1.00 91.31 174 MET A CA 1
ATOM 1416 C C . MET A 1 174 ? 25.222 10.876 -13.138 1.00 91.31 174 MET A C 1
ATOM 1418 O O . MET A 1 174 ? 26.111 11.379 -13.819 1.00 91.31 174 MET A O 1
ATOM 1422 N N . SER A 1 175 ? 25.305 9.621 -12.689 1.00 91.00 175 SER A N 1
ATOM 1423 C CA . SER A 1 175 ? 26.475 8.752 -12.890 1.00 91.00 175 SER A CA 1
ATOM 1424 C C . SER A 1 175 ? 26.514 8.041 -14.248 1.00 91.00 175 SER A C 1
ATOM 1426 O O . SER A 1 175 ? 27.411 7.236 -14.491 1.00 91.00 175 SER A O 1
ATOM 1428 N N . MET A 1 176 ? 25.551 8.321 -15.135 1.00 83.19 176 MET A N 1
ATOM 1429 C CA . MET A 1 176 ? 25.387 7.663 -16.438 1.00 83.19 176 MET A CA 1
ATOM 1430 C C . MET A 1 176 ? 25.179 6.143 -16.362 1.00 83.19 176 MET A C 1
ATOM 1432 O O . MET A 1 176 ? 25.357 5.427 -17.344 1.00 83.19 176 MET A O 1
ATOM 1436 N N . GLN A 1 177 ? 24.707 5.638 -15.220 1.00 82.56 177 GLN A N 1
ATOM 1437 C CA . GLN A 1 177 ? 24.424 4.217 -15.001 1.00 82.56 177 GLN A CA 1
ATOM 1438 C C . GLN A 1 177 ? 22.958 3.865 -15.304 1.00 82.56 177 GLN A C 1
ATOM 1440 O O . GLN A 1 177 ? 22.317 3.091 -14.592 1.00 82.56 177 GLN A O 1
ATOM 1445 N N . GLY A 1 178 ? 22.412 4.415 -16.394 1.00 75.50 178 GLY A N 1
ATOM 1446 C CA . GLY A 1 178 ? 21.002 4.248 -16.772 1.00 75.50 178 GLY A CA 1
ATOM 1447 C C . GLY A 1 178 ? 20.569 2.787 -16.954 1.00 75.50 178 GLY A C 1
ATOM 1448 O O . GLY A 1 178 ? 19.415 2.460 -16.677 1.00 75.50 178 GLY A O 1
ATOM 1449 N N . ALA A 1 179 ? 21.499 1.897 -17.320 1.00 79.62 179 ALA A N 1
ATOM 1450 C CA . ALA A 1 179 ? 21.268 0.456 -17.447 1.00 79.62 179 ALA A CA 1
ATOM 1451 C C . ALA A 1 179 ? 20.828 -0.223 -16.134 1.00 79.62 179 ALA A C 1
ATOM 1453 O O . ALA A 1 179 ? 20.191 -1.273 -16.181 1.00 79.62 179 ALA A O 1
ATOM 1454 N N . LEU A 1 180 ? 21.121 0.374 -14.970 1.00 85.56 180 LEU A N 1
ATOM 1455 C CA . LEU A 1 180 ? 20.703 -0.151 -13.667 1.00 85.56 180 LEU A CA 1
ATOM 1456 C C . LEU A 1 180 ? 19.254 0.214 -13.295 1.00 85.56 180 LEU A C 1
ATOM 1458 O O . LEU A 1 180 ? 18.675 -0.405 -12.403 1.00 85.56 180 LEU A O 1
ATOM 1462 N N . THR A 1 181 ? 18.644 1.175 -13.999 1.00 83.81 181 THR A N 1
ATOM 1463 C CA . THR A 1 181 ? 17.291 1.686 -13.708 1.00 83.81 181 THR A CA 1
ATOM 1464 C C . THR A 1 181 ? 16.222 0.585 -13.624 1.00 83.81 181 THR A C 1
ATOM 1466 O O . THR A 1 181 ? 15.468 0.584 -12.650 1.00 83.81 181 THR A O 1
ATOM 1469 N N . PRO A 1 182 ? 16.132 -0.383 -14.565 1.00 79.94 182 PRO A N 1
ATOM 1470 C CA . PRO A 1 182 ? 15.098 -1.419 -14.504 1.00 79.94 182 PRO A CA 1
ATOM 1471 C C . PRO A 1 182 ? 15.226 -2.317 -13.268 1.00 79.94 182 PRO A C 1
ATOM 1473 O O . PRO A 1 182 ? 14.222 -2.691 -12.669 1.00 79.94 182 PRO A O 1
ATOM 1476 N N . TYR A 1 183 ? 16.455 -2.623 -12.844 1.00 83.88 183 TYR A N 1
ATOM 1477 C CA . TYR A 1 183 ? 16.714 -3.455 -11.666 1.00 83.88 183 TYR A CA 1
ATOM 1478 C C . TYR A 1 183 ? 16.293 -2.752 -10.379 1.00 83.88 183 TYR A C 1
ATOM 1480 O O . TYR A 1 183 ? 15.650 -3.349 -9.520 1.00 83.88 183 TYR A O 1
ATOM 1488 N N . ILE A 1 184 ? 16.591 -1.457 -10.274 1.00 87.25 184 ILE A N 1
ATOM 1489 C CA . ILE A 1 184 ? 16.150 -0.634 -9.147 1.00 87.25 184 ILE A CA 1
ATOM 1490 C C . ILE A 1 184 ? 14.629 -0.520 -9.113 1.00 87.25 184 ILE A C 1
ATOM 1492 O O . ILE A 1 184 ? 14.040 -0.629 -8.040 1.00 87.25 184 ILE A O 1
ATOM 1496 N N . PHE A 1 185 ? 13.982 -0.378 -10.270 1.00 86.56 185 PHE A N 1
ATOM 1497 C CA . PHE A 1 185 ? 12.525 -0.373 -10.341 1.00 86.56 185 PHE A CA 1
ATOM 1498 C C . PHE A 1 185 ? 11.921 -1.684 -9.810 1.00 86.56 185 PHE A C 1
ATOM 1500 O O . PHE A 1 185 ? 10.970 -1.657 -9.033 1.00 86.56 185 PHE A O 1
ATOM 1507 N N . ILE A 1 186 ? 12.507 -2.838 -10.140 1.00 84.56 186 ILE A N 1
ATOM 1508 C CA . ILE A 1 186 ? 12.066 -4.136 -9.600 1.00 84.56 186 ILE A CA 1
ATOM 1509 C C . ILE A 1 186 ? 12.272 -4.199 -8.084 1.00 84.56 186 ILE A C 1
ATOM 1511 O O . ILE A 1 186 ? 11.352 -4.588 -7.364 1.00 84.56 186 ILE A O 1
ATOM 1515 N N . CYS A 1 187 ? 13.442 -3.782 -7.588 1.00 89.44 187 CYS A N 1
ATOM 1516 C CA . CYS A 1 187 ? 13.714 -3.714 -6.151 1.00 89.44 187 CYS A CA 1
ATOM 1517 C C . CYS A 1 187 ? 12.680 -2.847 -5.423 1.00 89.44 187 CYS A C 1
ATOM 1519 O O . CYS A 1 187 ? 12.176 -3.249 -4.372 1.00 89.44 187 CYS A O 1
ATOM 1521 N N . TYR A 1 188 ? 12.301 -1.709 -6.015 1.00 91.94 188 TYR A N 1
ATOM 1522 C CA . TYR A 1 188 ? 11.239 -0.859 -5.493 1.00 91.94 188 TYR A CA 1
ATOM 1523 C C . TYR A 1 188 ? 9.909 -1.602 -5.414 1.00 91.94 188 TYR A C 1
ATOM 1525 O O . TYR A 1 188 ? 9.302 -1.612 -4.349 1.00 91.94 188 TYR A O 1
ATOM 1533 N N . ILE A 1 189 ? 9.464 -2.248 -6.497 1.00 88.81 189 ILE A N 1
ATOM 1534 C CA . ILE A 1 189 ? 8.188 -2.979 -6.519 1.00 88.81 189 ILE A CA 1
ATOM 1535 C C . ILE A 1 189 ? 8.172 -4.086 -5.461 1.00 88.81 189 ILE A C 1
ATOM 1537 O O . ILE A 1 189 ? 7.203 -4.205 -4.713 1.00 88.81 189 ILE A O 1
ATOM 1541 N N . VAL A 1 190 ? 9.259 -4.852 -5.335 1.00 87.56 190 VAL A N 1
ATOM 1542 C CA . VAL A 1 190 ? 9.386 -5.902 -4.312 1.00 87.56 190 VAL A CA 1
ATOM 1543 C C . VAL A 1 190 ? 9.300 -5.310 -2.905 1.00 87.56 190 VAL A C 1
ATOM 1545 O O . VAL A 1 190 ? 8.544 -5.815 -2.074 1.00 87.56 190 VAL A O 1
ATOM 1548 N N . GLN A 1 191 ? 10.030 -4.228 -2.629 1.00 91.12 191 GLN A N 1
ATOM 1549 C CA . GLN A 1 191 ? 10.029 -3.586 -1.315 1.00 91.12 191 GLN A CA 1
ATOM 1550 C C . GLN A 1 191 ? 8.682 -2.928 -0.994 1.00 91.12 191 GLN A C 1
ATOM 1552 O O . GLN A 1 191 ? 8.199 -3.025 0.133 1.00 91.12 191 GLN A O 1
ATOM 1557 N N . PHE A 1 192 ? 8.050 -2.311 -1.989 1.00 90.69 192 PHE A N 1
ATOM 1558 C CA . PHE A 1 192 ? 6.731 -1.703 -1.903 1.00 90.69 192 PHE A CA 1
ATOM 1559 C C . PHE A 1 192 ? 5.652 -2.751 -1.587 1.00 90.69 192 PHE A C 1
ATOM 1561 O O . PHE A 1 192 ? 4.959 -2.641 -0.574 1.00 90.69 192 PHE A O 1
ATOM 1568 N N . CYS A 1 193 ? 5.551 -3.816 -2.390 1.00 88.19 193 CYS A N 1
ATOM 1569 C CA . CYS A 1 193 ? 4.611 -4.912 -2.144 1.00 88.19 193 CYS A CA 1
ATOM 1570 C C . CYS A 1 193 ? 4.904 -5.609 -0.809 1.00 88.19 193 CYS A C 1
ATOM 1572 O O . CYS A 1 193 ? 3.984 -5.908 -0.045 1.00 88.19 193 CYS A O 1
ATOM 1574 N N . GLY A 1 194 ? 6.185 -5.822 -0.496 1.00 88.50 194 GLY A N 1
ATOM 1575 C CA . GLY A 1 194 ? 6.635 -6.395 0.767 1.00 88.50 194 GLY A CA 1
ATOM 1576 C C . GLY A 1 194 ? 6.196 -5.572 1.977 1.00 88.50 194 GLY A C 1
ATOM 1577 O O . GLY A 1 194 ? 5.711 -6.148 2.948 1.00 88.50 194 GLY A O 1
ATOM 1578 N N . ALA A 1 195 ? 6.283 -4.240 1.908 1.00 89.56 195 ALA A N 1
ATOM 1579 C CA . ALA A 1 195 ? 5.835 -3.347 2.976 1.00 89.56 195 ALA A CA 1
ATOM 1580 C C . ALA A 1 195 ? 4.321 -3.451 3.222 1.00 89.56 195 ALA A C 1
ATOM 1582 O O . ALA A 1 195 ? 3.896 -3.511 4.377 1.00 89.56 195 ALA A O 1
ATOM 1583 N N . 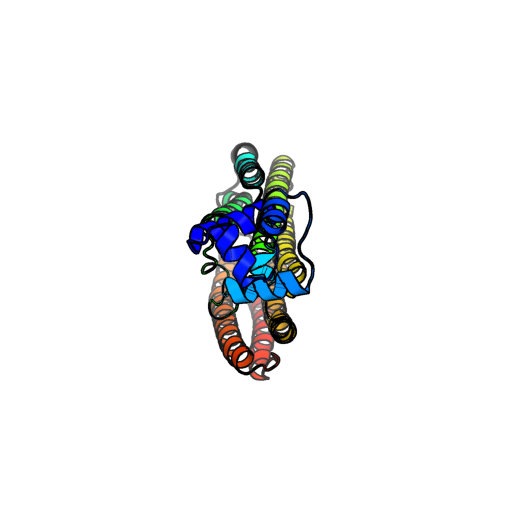ILE A 1 196 ? 3.513 -3.540 2.159 1.00 89.62 196 ILE A N 1
ATOM 1584 C CA . ILE A 1 196 ? 2.056 -3.732 2.258 1.00 89.62 196 ILE A CA 1
ATOM 1585 C C . ILE A 1 196 ? 1.731 -5.082 2.909 1.00 89.62 196 ILE A C 1
ATOM 1587 O O . ILE A 1 196 ? 0.955 -5.142 3.863 1.00 89.62 196 ILE A O 1
ATOM 1591 N N . VAL A 1 197 ? 2.348 -6.168 2.432 1.00 88.50 197 VAL A N 1
ATOM 1592 C CA . VAL A 1 197 ? 2.130 -7.520 2.977 1.00 88.50 197 VAL A CA 1
ATOM 1593 C C . VAL A 1 197 ? 2.583 -7.606 4.431 1.00 88.50 197 VAL A C 1
ATOM 1595 O O . VAL A 1 197 ? 1.889 -8.200 5.257 1.00 88.50 197 VAL A O 1
ATOM 1598 N N . TYR A 1 198 ? 3.734 -7.015 4.755 1.00 90.88 198 TYR A N 1
ATOM 1599 C CA . TYR A 1 198 ? 4.254 -6.972 6.114 1.00 90.88 198 TYR A CA 1
ATOM 1600 C C . TYR A 1 198 ? 3.314 -6.203 7.041 1.00 90.88 198 TYR A C 1
ATOM 1602 O O . TYR A 1 198 ? 2.972 -6.720 8.102 1.00 90.88 198 TYR A O 1
ATOM 1610 N N . ALA A 1 199 ? 2.853 -5.015 6.637 1.00 91.56 199 ALA A N 1
ATOM 1611 C CA . ALA A 1 199 ? 1.905 -4.228 7.416 1.00 91.56 199 ALA A CA 1
ATOM 1612 C C . ALA A 1 199 ? 0.613 -5.012 7.666 1.00 91.56 199 ALA A C 1
ATOM 1614 O O . ALA A 1 199 ? 0.198 -5.145 8.815 1.00 91.56 199 ALA A O 1
ATOM 1615 N N . ASN A 1 200 ? 0.039 -5.610 6.618 1.00 88.94 200 ASN A N 1
ATOM 1616 C CA . ASN A 1 200 ? -1.158 -6.432 6.748 1.00 88.94 200 ASN A CA 1
ATOM 1617 C C . ASN A 1 200 ? -0.919 -7.562 7.762 1.00 88.94 200 ASN A C 1
ATOM 1619 O O . ASN A 1 200 ? -1.586 -7.605 8.787 1.00 88.94 200 ASN A O 1
ATOM 1623 N N . ARG A 1 201 ? 0.128 -8.383 7.587 1.00 87.38 201 ARG A N 1
ATOM 1624 C CA . ARG A 1 201 ? 0.456 -9.477 8.524 1.00 87.38 201 ARG A CA 1
ATOM 1625 C C . ARG A 1 201 ? 0.707 -9.013 9.958 1.00 87.38 201 ARG A C 1
ATOM 1627 O O . ARG A 1 201 ? 0.292 -9.705 10.883 1.00 87.38 201 ARG A O 1
ATOM 1634 N N . LYS A 1 202 ? 1.397 -7.884 10.140 1.00 90.44 202 LYS A N 1
ATOM 1635 C CA . LYS A 1 202 ? 1.746 -7.330 11.453 1.00 90.44 202 LYS A CA 1
ATOM 1636 C C . LYS A 1 202 ? 0.504 -6.950 12.259 1.00 90.44 202 LYS A C 1
ATOM 1638 O O . LYS A 1 202 ? 0.494 -7.173 13.462 1.00 90.44 202 LYS A O 1
ATOM 1643 N N . TYR A 1 203 ? -0.517 -6.391 11.610 1.00 89.19 203 TYR A N 1
ATOM 1644 C CA . TYR A 1 203 ? -1.717 -5.882 12.282 1.00 89.19 203 TYR A CA 1
ATOM 1645 C C . TYR A 1 203 ? -2.939 -6.815 12.168 1.00 89.19 203 TYR A C 1
ATOM 1647 O O . TYR A 1 203 ? -3.906 -6.643 12.907 1.00 89.19 203 TYR A O 1
ATOM 1655 N N . GLN A 1 204 ? -2.899 -7.838 11.305 1.00 84.94 204 GLN A N 1
ATOM 1656 C CA . GLN A 1 204 ? -4.034 -8.723 10.998 1.00 84.94 204 GLN A CA 1
ATOM 1657 C C . GLN A 1 204 ? -4.659 -9.400 12.228 1.00 84.94 204 GLN A C 1
ATOM 1659 O O . GLN A 1 204 ? -5.874 -9.570 12.276 1.00 84.94 204 GLN A O 1
ATOM 1664 N N . SER A 1 205 ? -3.858 -9.798 13.224 1.00 82.06 205 SER A N 1
ATOM 1665 C CA . SER A 1 205 ? -4.351 -10.483 14.433 1.00 82.06 205 SER A CA 1
ATOM 1666 C C . SER A 1 205 ? -5.157 -9.587 15.371 1.00 82.06 205 SER A C 1
ATOM 1668 O O . SER A 1 205 ? -5.948 -10.087 16.167 1.00 82.06 205 SER A O 1
ATOM 1670 N N . GLU A 1 206 ? -4.958 -8.273 15.287 1.00 84.44 206 GLU A N 1
ATOM 1671 C CA . GLU A 1 206 ? -5.631 -7.266 16.115 1.00 84.44 206 GLU A CA 1
ATOM 1672 C C . GLU A 1 206 ? -6.669 -6.464 15.322 1.00 84.44 206 GLU A C 1
ATOM 1674 O O . GLU A 1 206 ? -7.268 -5.530 15.852 1.00 84.44 206 GLU A O 1
ATOM 1679 N N . LEU A 1 207 ? -6.848 -6.781 14.038 1.00 86.19 207 LEU A N 1
ATOM 1680 C CA . LEU A 1 207 ? -7.651 -5.988 13.114 1.00 86.19 207 LEU A CA 1
ATOM 1681 C C . LEU A 1 207 ? -9.152 -6.124 13.397 1.00 86.19 207 LEU A C 1
ATOM 1683 O O . LEU A 1 207 ? -9.888 -5.148 13.294 1.00 86.19 207 LEU A O 1
ATOM 1687 N N . LEU A 1 208 ? -9.596 -7.328 13.768 1.00 82.88 208 LEU A N 1
ATOM 1688 C CA . LEU A 1 208 ? -10.990 -7.627 14.085 1.00 82.88 208 LEU A CA 1
ATOM 1689 C C . LEU A 1 208 ? -11.257 -7.574 15.592 1.00 82.88 208 LEU A C 1
ATOM 1691 O O . LEU A 1 208 ? -10.391 -7.873 16.425 1.00 82.88 208 LEU A O 1
ATOM 1695 N N . GLN A 1 209 ? -12.487 -7.219 15.952 1.00 77.94 209 GLN A N 1
ATOM 1696 C CA . GLN A 1 209 ? -12.968 -7.337 17.326 1.00 77.94 209 GLN A CA 1
ATOM 1697 C C . GLN A 1 209 ? -13.092 -8.817 17.719 1.00 77.94 209 GLN A C 1
ATOM 1699 O O . GLN A 1 209 ? -12.482 -9.231 18.708 1.00 77.94 209 GLN A O 1
ATOM 1704 N N . ASP A 1 210 ? -13.760 -9.627 16.887 1.00 79.25 210 ASP A N 1
ATOM 1705 C CA . ASP A 1 210 ? -13.845 -11.085 17.038 1.00 79.25 210 ASP A CA 1
ATOM 1706 C C . ASP A 1 210 ? -12.555 -11.770 16.552 1.00 79.25 210 ASP A C 1
ATOM 1708 O O . ASP A 1 210 ? -12.278 -11.891 15.355 1.00 79.25 210 ASP A O 1
ATOM 1712 N N . ARG A 1 211 ? -11.761 -12.269 17.506 1.00 77.06 211 ARG A N 1
ATOM 1713 C CA . ARG A 1 211 ? -10.505 -12.979 17.225 1.00 77.06 211 ARG A CA 1
ATOM 1714 C C . ARG A 1 211 ? -10.709 -14.354 16.587 1.00 77.06 211 ARG A C 1
ATOM 1716 O O . ARG A 1 211 ? -9.775 -14.858 15.970 1.00 77.06 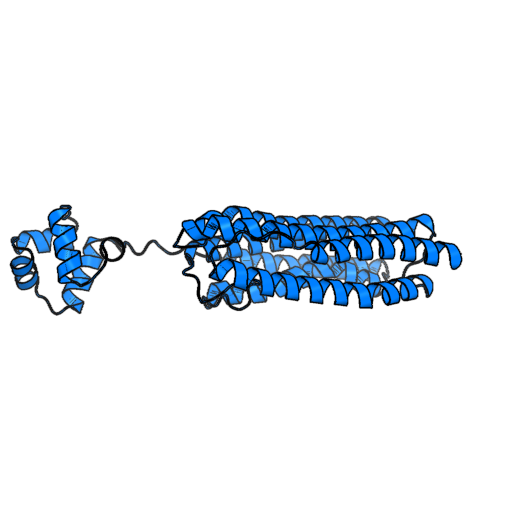211 ARG A O 1
ATOM 1723 N N . SER A 1 212 ? -11.889 -14.967 16.690 1.00 79.38 212 SER A N 1
ATOM 1724 C CA . SER A 1 212 ? -12.151 -16.274 16.070 1.00 79.38 212 SER A CA 1
ATOM 1725 C C . SER A 1 212 ? -12.120 -16.201 14.538 1.00 79.38 212 SER A C 1
ATOM 1727 O O . SER A 1 212 ? -11.726 -17.163 13.874 1.00 79.38 212 SER A O 1
ATOM 1729 N N . LEU A 1 213 ? -12.436 -15.029 13.974 1.00 81.00 213 LEU A N 1
ATOM 1730 C CA . LEU A 1 213 ? -12.408 -14.767 12.535 1.00 81.00 213 LEU A CA 1
ATOM 1731 C C . LEU A 1 213 ? -10.985 -14.677 11.950 1.00 81.00 213 LEU A C 1
ATOM 1733 O O . LEU A 1 213 ? -10.790 -14.876 10.748 1.00 81.00 213 LEU A O 1
ATOM 1737 N N . TYR A 1 214 ? -9.970 -14.445 12.791 1.00 81.56 214 TYR A N 1
ATOM 1738 C CA . TYR A 1 214 ? -8.573 -14.295 12.368 1.00 81.56 214 TYR A CA 1
ATOM 1739 C C . TYR A 1 214 ? -8.049 -15.498 11.575 1.00 81.56 214 TYR A C 1
ATOM 1741 O O . TYR A 1 214 ? -7.348 -15.321 10.579 1.00 81.56 214 TYR A O 1
ATOM 1749 N N . ILE A 1 215 ? -8.378 -16.724 11.996 1.00 82.44 215 ILE A N 1
ATOM 1750 C CA . ILE A 1 215 ? -7.865 -17.9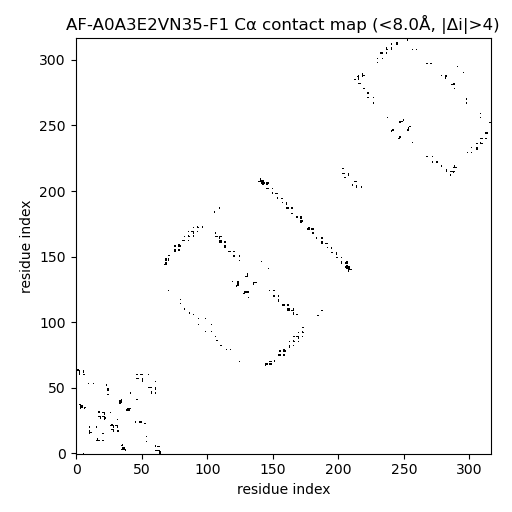46 11.355 1.00 82.44 215 ILE A CA 1
ATOM 1751 C C . ILE A 1 215 ? -8.332 -18.008 9.891 1.00 82.44 215 ILE A C 1
ATOM 1753 O O . ILE A 1 215 ? -7.550 -18.355 9.000 1.00 82.44 215 ILE A O 1
ATOM 1757 N N . TYR A 1 216 ? -9.574 -17.595 9.632 1.00 83.38 216 TYR A N 1
ATOM 1758 C CA . TYR A 1 216 ? -10.135 -17.541 8.288 1.00 83.38 216 TYR A CA 1
ATOM 1759 C C . TYR A 1 216 ? -9.490 -16.430 7.457 1.00 83.38 216 TYR A C 1
ATOM 1761 O O . TYR A 1 216 ? -9.011 -16.713 6.360 1.00 83.38 216 TYR A O 1
ATOM 1769 N N . LEU A 1 217 ? -9.343 -15.213 7.996 1.00 79.25 217 LEU A N 1
ATOM 1770 C CA . LEU A 1 217 ? -8.634 -14.126 7.303 1.00 79.25 217 LEU A CA 1
ATOM 1771 C C . LEU A 1 217 ? -7.182 -14.490 6.970 1.00 79.25 217 LEU A C 1
ATOM 1773 O O . LEU A 1 217 ? -6.712 -14.254 5.859 1.00 79.25 217 LEU A O 1
ATOM 1777 N N . ARG A 1 218 ? -6.468 -15.135 7.897 1.00 83.06 218 ARG A N 1
ATOM 1778 C CA . ARG A 1 218 ? -5.094 -15.596 7.665 1.00 83.06 218 ARG A CA 1
ATOM 1779 C C . ARG A 1 218 ? -5.023 -16.595 6.514 1.00 83.06 218 ARG A C 1
ATOM 1781 O O . ARG A 1 218 ? -4.039 -16.597 5.772 1.00 83.06 218 ARG A O 1
ATOM 1788 N N . SER A 1 219 ? -6.040 -17.443 6.350 1.00 82.56 219 SER A N 1
ATOM 1789 C CA . SER A 1 219 ? -6.091 -18.397 5.239 1.00 82.56 219 SER A CA 1
ATOM 1790 C C . SER A 1 219 ? -6.182 -17.708 3.867 1.00 82.56 219 SER A C 1
ATOM 1792 O O . SER A 1 219 ? -5.666 -18.257 2.892 1.00 82.56 219 SER A O 1
ATOM 1794 N N . LEU A 1 220 ? -6.696 -16.469 3.809 1.00 80.19 220 LEU A N 1
ATOM 1795 C CA . LEU A 1 220 ? -6.757 -15.632 2.601 1.00 80.19 220 LEU A CA 1
ATOM 1796 C C . LEU A 1 220 ? -5.399 -15.082 2.169 1.00 80.19 220 LEU A C 1
ATOM 1798 O O . LEU A 1 220 ? -5.195 -14.835 0.983 1.00 80.19 220 LEU A O 1
ATOM 1802 N N . ASN A 1 221 ? -4.421 -14.990 3.076 1.00 79.62 221 ASN A N 1
ATOM 1803 C CA . ASN A 1 221 ? -3.063 -14.572 2.712 1.00 79.62 221 ASN A CA 1
ATOM 1804 C C . ASN A 1 221 ? -2.442 -15.495 1.649 1.00 79.62 221 ASN A C 1
ATOM 1806 O O . ASN A 1 221 ? -1.546 -15.072 0.923 1.00 79.62 221 ASN A O 1
ATOM 1810 N N . LYS A 1 222 ? -2.913 -16.747 1.532 1.00 81.81 222 LYS A N 1
ATOM 1811 C CA . LYS A 1 222 ? -2.502 -17.669 0.462 1.00 81.81 222 LYS A CA 1
ATOM 1812 C C . LYS A 1 222 ? -2.849 -17.121 -0.926 1.00 81.81 222 LYS A C 1
ATOM 1814 O O . LYS A 1 222 ? -2.030 -17.244 -1.830 1.00 81.81 222 LYS A O 1
ATOM 1819 N N . LEU A 1 223 ? -4.016 -16.488 -1.079 1.00 82.25 223 LEU A N 1
ATOM 1820 C CA . LEU A 1 223 ? -4.445 -15.851 -2.326 1.00 82.25 223 LEU A CA 1
ATOM 1821 C C . LEU A 1 223 ? -3.544 -14.666 -2.684 1.00 82.25 223 LEU A C 1
ATOM 1823 O O . LEU A 1 223 ? -3.051 -14.582 -3.805 1.00 82.25 223 LEU A O 1
ATOM 1827 N N . THR A 1 224 ? -3.252 -13.797 -1.714 1.00 79.44 224 THR A N 1
ATOM 1828 C CA . THR A 1 224 ? -2.351 -12.653 -1.918 1.00 79.44 224 THR A CA 1
ATOM 1829 C C . THR A 1 224 ? -0.947 -13.100 -2.329 1.00 79.44 224 THR A C 1
ATOM 1831 O O . THR A 1 224 ? -0.373 -12.550 -3.266 1.00 79.44 224 THR A O 1
ATOM 1834 N N . MET A 1 225 ? -0.395 -14.124 -1.667 1.00 82.81 225 MET A N 1
ATOM 1835 C CA . MET A 1 225 ? 0.927 -14.660 -2.015 1.00 82.81 225 MET A CA 1
ATOM 1836 C C . MET A 1 225 ? 0.940 -15.310 -3.402 1.00 82.81 225 MET A C 1
ATOM 1838 O O . MET A 1 225 ? 1.924 -15.163 -4.122 1.00 82.81 225 MET A O 1
ATOM 1842 N N . ALA A 1 226 ? -0.144 -15.987 -3.792 1.00 83.31 226 ALA A N 1
ATOM 1843 C CA . ALA A 1 226 ? -0.296 -16.533 -5.135 1.00 83.31 226 ALA A CA 1
ATOM 1844 C C . ALA A 1 226 ? -0.266 -15.435 -6.207 1.00 83.31 226 ALA A C 1
ATOM 1846 O O . ALA A 1 226 ? 0.536 -15.533 -7.128 1.00 83.31 226 ALA A O 1
ATOM 1847 N N . MET A 1 227 ? -1.064 -14.371 -6.056 1.00 81.19 227 MET A N 1
ATOM 1848 C CA . MET A 1 227 ? -1.097 -13.253 -7.014 1.00 81.19 227 MET A CA 1
ATOM 1849 C C . MET A 1 227 ? 0.261 -12.551 -7.143 1.00 81.19 227 MET A C 1
ATOM 1851 O O . MET A 1 227 ? 0.692 -12.225 -8.242 1.00 81.19 227 MET A O 1
ATOM 1855 N N . LEU A 1 228 ? 0.968 -12.337 -6.029 1.00 83.06 228 LEU A N 1
ATOM 1856 C CA . LEU A 1 228 ? 2.318 -11.768 -6.077 1.00 83.06 228 LEU A CA 1
ATOM 1857 C C . LEU A 1 228 ? 3.305 -12.699 -6.792 1.00 83.06 228 LEU A C 1
ATOM 1859 O O . LEU A 1 228 ? 4.168 -12.224 -7.526 1.00 83.06 228 LEU A O 1
ATOM 1863 N N . GLY A 1 229 ? 3.162 -14.012 -6.600 1.00 83.88 229 GLY A N 1
ATOM 1864 C CA . GLY A 1 229 ? 3.961 -15.022 -7.285 1.00 83.88 229 GLY A CA 1
ATOM 1865 C C . GLY A 1 229 ? 3.743 -15.027 -8.798 1.00 83.88 229 GLY A C 1
ATOM 1866 O O . GLY A 1 229 ? 4.727 -15.057 -9.535 1.00 83.88 229 GLY A O 1
ATOM 1867 N N . THR A 1 230 ? 2.491 -14.940 -9.265 1.00 82.88 230 THR A N 1
ATOM 1868 C CA . THR A 1 230 ? 2.198 -14.884 -10.708 1.00 82.88 230 THR A CA 1
ATOM 1869 C C . THR A 1 230 ? 2.768 -13.611 -11.324 1.00 82.88 230 THR A C 1
ATOM 1871 O O . THR A 1 230 ? 3.535 -13.699 -12.280 1.00 82.88 230 THR A O 1
ATOM 1874 N N . ILE A 1 231 ? 2.523 -12.445 -10.707 1.00 80.50 231 ILE A N 1
ATOM 1875 C CA . ILE A 1 231 ? 3.086 -11.150 -11.131 1.00 80.50 231 ILE A CA 1
ATOM 1876 C C . ILE A 1 231 ? 4.615 -11.220 -11.240 1.00 80.50 231 ILE A C 1
ATOM 1878 O O . ILE A 1 231 ? 5.182 -10.847 -12.269 1.00 80.50 231 ILE A O 1
ATOM 1882 N N . ALA A 1 232 ? 5.288 -11.731 -10.205 1.00 82.88 232 ALA A N 1
ATOM 1883 C CA . ALA A 1 232 ? 6.742 -11.861 -10.193 1.00 82.88 232 ALA A CA 1
ATOM 1884 C C . ALA A 1 232 ? 7.253 -12.796 -11.300 1.00 82.88 232 ALA A C 1
ATOM 1886 O O . ALA A 1 232 ? 8.226 -12.459 -11.975 1.00 82.88 232 ALA A O 1
ATOM 1887 N N . LEU A 1 233 ? 6.589 -13.936 -11.523 1.00 85.50 233 LEU A N 1
ATOM 1888 C CA . LEU A 1 233 ? 6.961 -14.901 -12.559 1.00 85.50 233 LEU A CA 1
ATOM 1889 C C . LEU A 1 233 ? 6.949 -14.264 -13.955 1.00 85.50 233 LEU A C 1
ATOM 1891 O O . LEU A 1 233 ? 7.896 -14.445 -14.721 1.00 85.50 233 LEU A O 1
ATOM 1895 N N . ILE A 1 234 ? 5.919 -13.481 -14.277 1.00 83.19 234 ILE A N 1
ATOM 1896 C CA . ILE A 1 234 ? 5.812 -12.826 -15.588 1.00 83.19 234 ILE A CA 1
ATOM 1897 C C . ILE A 1 234 ? 6.876 -11.748 -15.735 1.00 83.19 234 ILE A C 1
ATOM 1899 O O . ILE A 1 234 ? 7.545 -11.699 -16.761 1.00 83.19 234 ILE A O 1
ATOM 1903 N N . VAL A 1 235 ? 7.049 -10.895 -14.717 1.00 82.38 235 VAL A N 1
ATOM 1904 C CA . VAL A 1 235 ? 8.051 -9.821 -14.746 1.00 82.38 235 VAL A CA 1
ATOM 1905 C C . VAL A 1 235 ? 9.435 -10.416 -14.987 1.00 82.38 235 VAL A C 1
ATOM 1907 O O . VAL A 1 235 ? 10.130 -9.981 -15.903 1.00 82.38 235 VAL A O 1
ATOM 1910 N N . CYS A 1 236 ? 9.803 -11.464 -14.245 1.00 83.88 236 CYS A N 1
ATOM 1911 C CA . CYS A 1 236 ? 11.049 -12.194 -14.462 1.00 83.88 236 CYS A CA 1
ATOM 1912 C C . CYS A 1 236 ? 11.147 -12.755 -15.886 1.00 83.88 236 CYS A C 1
ATOM 1914 O O . CYS A 1 236 ? 12.157 -12.541 -16.547 1.00 83.88 236 CYS A O 1
ATOM 1916 N N . SER A 1 237 ? 10.095 -13.409 -16.385 1.00 84.56 237 SER A N 1
ATOM 1917 C CA . SER A 1 237 ? 10.093 -14.017 -17.724 1.00 84.56 237 SER A CA 1
ATOM 1918 C C . SER A 1 237 ? 10.283 -12.990 -18.839 1.00 84.56 237 SER A C 1
ATOM 1920 O O . SER A 1 237 ? 11.058 -13.217 -19.768 1.00 84.56 237 SER A O 1
ATOM 1922 N N . VAL A 1 238 ? 9.631 -11.830 -18.731 1.00 84.75 238 VAL A N 1
ATOM 1923 C CA . VAL A 1 238 ? 9.782 -10.724 -19.685 1.00 84.75 238 VAL A CA 1
ATOM 1924 C C . VAL A 1 238 ? 11.208 -10.191 -19.658 1.00 84.75 238 VAL A C 1
ATOM 1926 O O . VAL A 1 238 ? 11.825 -10.051 -20.709 1.00 84.75 238 VAL A O 1
ATOM 1929 N N . LEU A 1 239 ? 11.768 -9.953 -18.472 1.00 83.12 239 LEU A N 1
ATOM 1930 C CA . LEU A 1 239 ? 13.144 -9.471 -18.341 1.00 83.12 239 LEU A CA 1
ATOM 1931 C C . LEU A 1 239 ? 14.151 -10.470 -18.909 1.00 83.12 239 LEU A C 1
ATOM 1933 O O . LEU A 1 239 ? 15.066 -10.064 -19.620 1.00 83.12 239 LEU A O 1
ATOM 1937 N N . THR A 1 240 ? 13.961 -11.767 -18.655 1.00 85.69 240 THR A N 1
ATOM 1938 C CA . THR A 1 240 ? 14.776 -12.827 -19.255 1.00 85.69 240 THR A CA 1
ATOM 1939 C C . THR A 1 240 ? 14.680 -12.810 -20.777 1.00 85.69 240 THR A C 1
ATOM 1941 O O . THR A 1 240 ? 15.697 -12.956 -21.446 1.00 85.69 240 THR A O 1
ATOM 1944 N N . CYS A 1 241 ? 13.497 -12.585 -21.350 1.00 86.62 241 CYS A N 1
ATOM 1945 C CA . CYS A 1 241 ? 13.367 -12.463 -22.801 1.00 86.62 241 CYS A CA 1
ATOM 1946 C C . CYS A 1 241 ? 14.140 -11.248 -23.339 1.00 86.62 241 CYS A C 1
ATOM 1948 O O . CYS A 1 241 ? 14.862 -11.362 -24.327 1.00 86.62 241 CYS A O 1
ATOM 1950 N N . PHE A 1 242 ? 14.049 -10.097 -22.670 1.00 86.31 242 PHE A N 1
ATOM 1951 C CA . PHE A 1 242 ? 14.790 -8.904 -23.082 1.00 86.31 242 PHE A CA 1
ATOM 1952 C C . PHE A 1 242 ? 16.305 -9.121 -23.047 1.00 86.31 242 PHE A C 1
ATOM 1954 O O . PHE A 1 242 ? 16.996 -8.693 -23.969 1.00 86.31 242 PHE A O 1
ATOM 1961 N N . THR A 1 243 ? 16.821 -9.804 -22.021 1.00 84.12 243 THR A N 1
ATOM 1962 C CA . THR A 1 243 ? 18.262 -10.041 -21.871 1.00 84.12 243 THR A CA 1
ATOM 1963 C C . THR A 1 243 ? 18.788 -11.141 -22.790 1.00 84.12 243 THR A C 1
ATOM 1965 O O . THR A 1 243 ? 19.834 -10.960 -23.406 1.00 84.12 243 THR A O 1
ATOM 1968 N N . VAL A 1 244 ? 18.083 -12.269 -22.914 1.00 88.44 244 VAL A N 1
ATOM 1969 C CA . VAL A 1 244 ? 18.529 -13.423 -23.719 1.00 88.44 244 VAL A CA 1
ATOM 1970 C C . VAL A 1 244 ? 18.476 -13.128 -25.218 1.00 88.44 244 VAL A C 1
ATOM 1972 O O . VAL A 1 244 ? 19.339 -13.590 -25.963 1.00 88.44 244 VAL A O 1
ATOM 1975 N N . PHE A 1 245 ? 17.477 -12.363 -25.662 1.00 88.44 245 PHE A N 1
ATOM 1976 C CA . PHE A 1 245 ? 17.253 -12.075 -27.080 1.00 88.44 245 PHE A CA 1
ATOM 1977 C C . PHE A 1 245 ? 17.689 -10.661 -27.497 1.00 88.44 245 PHE A C 1
ATOM 1979 O O . PHE A 1 245 ? 17.392 -10.252 -28.615 1.00 88.44 245 PHE A O 1
ATOM 1986 N N . ASP A 1 246 ? 18.390 -9.928 -26.623 1.00 87.62 246 ASP A N 1
ATOM 1987 C CA . ASP A 1 246 ? 18.894 -8.562 -26.862 1.00 87.62 246 ASP A CA 1
ATOM 1988 C C . ASP A 1 246 ? 17.816 -7.601 -27.410 1.00 87.62 246 ASP A C 1
ATOM 1990 O O . ASP A 1 246 ? 18.014 -6.831 -28.356 1.00 87.62 246 ASP A O 1
ATOM 1994 N N . ILE A 1 247 ? 16.615 -7.674 -26.828 1.00 86.00 247 ILE A N 1
ATOM 1995 C CA . ILE A 1 247 ? 15.464 -6.899 -27.298 1.00 86.00 247 ILE A CA 1
ATOM 1996 C C . ILE A 1 247 ? 15.631 -5.449 -26.858 1.00 86.00 247 ILE A C 1
ATOM 1998 O O . ILE A 1 247 ? 15.634 -5.123 -25.669 1.00 86.00 247 ILE A O 1
ATOM 2002 N N . LYS A 1 248 ? 15.706 -4.542 -27.834 1.00 83.62 248 LYS A N 1
ATOM 2003 C CA . LYS A 1 248 ? 15.815 -3.106 -27.561 1.00 83.62 248 LYS A CA 1
ATOM 2004 C C . LYS A 1 248 ? 14.506 -2.547 -27.005 1.00 83.62 248 LYS A C 1
ATOM 2006 O O . LYS A 1 248 ? 13.418 -2.850 -27.503 1.00 83.62 248 LYS A O 1
ATOM 2011 N N . ASN A 1 249 ? 14.618 -1.655 -26.022 1.00 78.62 249 ASN A N 1
ATOM 2012 C CA . ASN A 1 249 ? 13.483 -0.885 -25.514 1.00 78.62 249 ASN A CA 1
ATOM 2013 C C . ASN A 1 249 ? 12.823 -0.074 -26.638 1.00 78.62 249 ASN A C 1
ATOM 2015 O O . ASN A 1 249 ? 13.510 0.464 -27.505 1.00 78.62 249 ASN A O 1
ATOM 2019 N N . ASN A 1 250 ? 11.492 0.042 -26.592 1.00 77.62 250 ASN A N 1
ATOM 2020 C CA . ASN A 1 250 ? 10.679 0.736 -27.602 1.00 77.62 250 ASN A CA 1
ATOM 2021 C C . ASN A 1 250 ? 10.828 0.179 -29.035 1.00 77.62 250 ASN A C 1
ATOM 2023 O O . ASN A 1 250 ? 10.580 0.892 -30.005 1.00 77.62 250 ASN A O 1
ATOM 2027 N N . SER A 1 251 ? 11.237 -1.084 -29.181 1.00 85.62 251 SER A N 1
ATOM 2028 C CA . SER A 1 251 ? 11.246 -1.785 -30.468 1.00 85.62 251 SER A CA 1
ATOM 2029 C C . SER A 1 251 ? 9.873 -2.396 -30.791 1.00 85.62 251 SER A C 1
ATOM 2031 O O . SER A 1 251 ? 9.079 -2.651 -29.880 1.00 85.62 251 SER A O 1
ATOM 2033 N N . PRO A 1 252 ? 9.593 -2.716 -32.069 1.00 85.81 252 PRO A N 1
ATOM 2034 C CA . PRO A 1 252 ? 8.413 -3.500 -32.433 1.00 85.81 252 PRO A CA 1
ATOM 2035 C C . PRO A 1 252 ? 8.341 -4.837 -31.680 1.00 85.81 252 PRO A C 1
ATOM 2037 O O . PRO A 1 252 ? 7.272 -5.222 -31.224 1.00 85.81 252 PRO A O 1
ATOM 2040 N N . GLN A 1 253 ? 9.479 -5.510 -31.475 1.00 85.56 253 GLN A N 1
ATOM 2041 C CA . GLN A 1 253 ? 9.573 -6.768 -30.719 1.00 85.56 253 GLN A CA 1
ATOM 2042 C C . GLN A 1 253 ? 9.117 -6.594 -29.261 1.00 85.56 253 GLN A C 1
ATOM 2044 O O . GLN A 1 253 ? 8.329 -7.394 -28.756 1.00 85.56 253 GLN A O 1
ATOM 2049 N N . ALA A 1 254 ? 9.543 -5.510 -28.604 1.00 84.62 254 ALA A N 1
ATOM 2050 C CA . ALA A 1 254 ? 9.076 -5.158 -27.264 1.00 84.62 254 ALA A CA 1
ATOM 2051 C C . ALA A 1 254 ? 7.561 -4.873 -27.234 1.00 84.62 254 ALA A C 1
ATOM 2053 O O . ALA A 1 254 ? 6.876 -5.270 -26.290 1.00 84.62 254 ALA A O 1
ATOM 2054 N N . ALA A 1 255 ? 7.018 -4.233 -28.275 1.00 83.44 255 ALA A N 1
ATOM 2055 C CA . ALA A 1 255 ? 5.580 -3.989 -28.392 1.00 83.44 255 ALA A CA 1
ATOM 2056 C C . ALA A 1 255 ? 4.775 -5.290 -28.580 1.00 83.44 255 ALA A C 1
ATOM 2058 O O . ALA A 1 255 ? 3.729 -5.450 -27.951 1.00 83.44 255 ALA A O 1
ATOM 2059 N N . TYR A 1 256 ? 5.275 -6.244 -29.375 1.00 84.00 256 TYR A N 1
ATOM 2060 C CA . TYR A 1 256 ? 4.655 -7.566 -29.524 1.00 84.00 256 TYR A CA 1
ATOM 2061 C C . TYR A 1 256 ? 4.601 -8.326 -28.197 1.00 84.00 256 TYR A C 1
ATOM 2063 O O . TYR A 1 256 ? 3.561 -8.887 -27.855 1.00 84.00 256 TYR A O 1
ATOM 2071 N N . LEU A 1 257 ? 5.684 -8.288 -27.414 1.00 82.62 257 LEU A N 1
ATOM 2072 C CA . LEU A 1 257 ? 5.704 -8.869 -26.072 1.00 82.62 257 LEU A CA 1
ATOM 2073 C C . LEU A 1 257 ? 4.642 -8.248 -25.162 1.00 82.62 257 LEU A C 1
ATOM 2075 O O . LEU A 1 257 ? 3.898 -8.973 -24.505 1.00 82.62 257 LEU A O 1
ATOM 2079 N N . LEU A 1 258 ? 4.516 -6.918 -25.164 1.00 80.31 258 LEU A N 1
ATOM 2080 C CA . LEU A 1 258 ? 3.481 -6.230 -24.393 1.00 80.31 258 LEU A CA 1
ATOM 2081 C C . LEU A 1 258 ? 2.068 -6.653 -24.820 1.00 80.31 258 LEU A C 1
ATOM 2083 O O . LEU A 1 258 ? 1.214 -6.892 -23.967 1.00 80.31 258 LEU A O 1
ATOM 2087 N N . PHE A 1 259 ? 1.827 -6.791 -26.125 1.00 84.25 259 PHE A N 1
ATOM 2088 C CA . PHE A 1 259 ? 0.530 -7.213 -26.652 1.00 84.25 259 PHE A CA 1
ATOM 2089 C C . PHE A 1 259 ? 0.141 -8.625 -26.193 1.00 84.25 259 PHE A C 1
ATOM 2091 O O . PHE A 1 259 ? -1.022 -8.871 -25.888 1.00 84.25 259 PHE A O 1
ATOM 2098 N N . ILE A 1 260 ? 1.111 -9.535 -26.068 1.00 81.19 260 ILE A N 1
ATOM 2099 C CA . ILE A 1 260 ? 0.896 -10.896 -25.550 1.00 81.19 260 ILE A CA 1
ATOM 2100 C C . ILE A 1 260 ? 0.618 -10.883 -24.035 1.00 81.19 260 ILE A C 1
ATOM 2102 O O . ILE A 1 260 ? -0.185 -11.673 -23.539 1.00 81.19 260 ILE A O 1
ATOM 2106 N N . LEU A 1 261 ? 1.247 -9.968 -23.293 1.00 82.19 261 LEU A N 1
ATOM 2107 C CA . LEU A 1 261 ? 1.086 -9.840 -21.841 1.00 82.19 261 LEU A CA 1
ATOM 2108 C C . LEU A 1 261 ? -0.264 -9.242 -21.421 1.00 82.19 261 LEU A C 1
ATOM 2110 O O . LEU A 1 261 ? -0.759 -9.552 -20.338 1.00 82.19 261 LEU A O 1
ATOM 2114 N N . LEU A 1 262 ? -0.871 -8.380 -22.241 1.00 82.69 262 LEU A N 1
ATOM 2115 C CA . LEU A 1 262 ? -2.105 -7.671 -21.880 1.00 82.69 262 LEU A CA 1
ATOM 2116 C C . LEU A 1 262 ? -3.309 -8.601 -21.619 1.00 82.69 262 LEU A C 1
ATOM 2118 O O . LEU A 1 262 ? -3.900 -8.489 -20.539 1.00 82.69 262 LEU A O 1
ATOM 2122 N N . PRO A 1 263 ? -3.672 -9.544 -22.517 1.00 83.06 263 PRO A N 1
ATOM 2123 C CA . PRO A 1 263 ? -4.743 -10.510 -22.254 1.00 83.06 263 PRO A CA 1
ATOM 2124 C C . PRO A 1 263 ? -4.498 -11.310 -20.978 1.00 83.06 263 PRO A C 1
ATOM 2126 O O . PRO A 1 263 ? -5.420 -11.631 -20.233 1.00 83.06 263 PRO A O 1
ATOM 2129 N N . TYR A 1 264 ? -3.234 -11.603 -20.704 1.00 80.38 264 TYR A N 1
ATOM 2130 C CA . TYR A 1 264 ? -2.839 -12.354 -19.537 1.00 80.38 264 TYR A CA 1
ATOM 2131 C C . TYR A 1 264 ? -3.010 -11.564 -18.232 1.00 80.38 264 TYR A C 1
ATOM 2133 O O . TYR A 1 264 ? -3.574 -12.089 -17.271 1.00 80.38 264 TYR A O 1
ATOM 2141 N N . LEU A 1 265 ? -2.567 -10.301 -18.192 1.00 80.44 265 LEU A N 1
ATOM 2142 C CA . LEU A 1 265 ? -2.779 -9.419 -17.039 1.00 80.44 265 LEU A CA 1
ATOM 2143 C C . LEU A 1 265 ? -4.275 -9.286 -16.746 1.00 80.44 265 LEU A C 1
ATOM 2145 O O . LEU A 1 265 ? -4.693 -9.327 -15.588 1.00 80.44 265 LEU A O 1
ATOM 2149 N N . PHE A 1 266 ? -5.090 -9.209 -17.798 1.00 84.62 266 PHE A N 1
ATOM 2150 C CA . PHE A 1 266 ? -6.541 -9.183 -17.686 1.00 84.62 266 PHE A CA 1
ATOM 2151 C C . PHE A 1 266 ? -7.106 -10.488 -17.098 1.00 84.62 266 PHE A C 1
ATOM 2153 O O . PHE A 1 266 ? -7.865 -10.441 -16.131 1.00 84.62 266 PHE A O 1
ATOM 2160 N N . LEU A 1 267 ? -6.686 -11.654 -17.603 1.00 83.50 267 LEU A N 1
ATOM 2161 C CA . LEU A 1 267 ? -7.102 -12.963 -17.081 1.00 83.50 267 LEU A CA 1
ATOM 2162 C C . LEU A 1 267 ? -6.693 -13.175 -15.616 1.00 83.50 267 LEU A C 1
ATOM 2164 O O . LEU A 1 267 ? -7.508 -13.644 -14.822 1.00 83.50 267 LEU A O 1
ATOM 2168 N N . ASN A 1 268 ? -5.471 -12.791 -15.237 1.00 83.50 268 ASN A N 1
ATOM 2169 C CA . ASN A 1 268 ? -5.008 -12.849 -13.847 1.00 83.50 268 ASN A CA 1
ATOM 2170 C C . ASN A 1 268 ? -5.821 -11.930 -12.935 1.00 83.50 268 ASN A C 1
ATOM 2172 O O . ASN A 1 268 ? -6.163 -12.311 -11.815 1.00 83.50 268 ASN A O 1
ATOM 2176 N N . THR A 1 269 ? -6.181 -10.744 -13.429 1.00 83.94 269 THR A N 1
ATOM 2177 C CA . THR A 1 269 ? -7.044 -9.809 -12.700 1.00 83.94 269 THR A CA 1
ATOM 2178 C C . THR A 1 269 ? -8.433 -10.408 -12.479 1.00 83.94 269 THR A C 1
ATOM 2180 O O . THR A 1 269 ? -8.907 -10.442 -11.344 1.00 83.94 269 THR A O 1
ATOM 2183 N N . ILE A 1 270 ? -9.060 -10.958 -13.528 1.00 86.44 270 ILE A N 1
ATOM 2184 C CA . ILE A 1 270 ? -10.358 -11.644 -13.426 1.00 86.44 270 ILE A CA 1
ATOM 2185 C C . ILE A 1 270 ? -10.278 -12.805 -12.440 1.00 86.44 270 ILE A C 1
ATOM 2187 O O . ILE A 1 270 ? -11.137 -12.935 -11.571 1.00 86.44 270 ILE A O 1
ATOM 2191 N N . TRP A 1 271 ? -9.249 -13.645 -12.551 1.00 87.25 271 TRP A N 1
ATOM 2192 C CA . TRP A 1 271 ? -9.063 -14.768 -11.642 1.00 87.25 271 TRP A CA 1
ATOM 2193 C C . TRP A 1 271 ? -8.936 -14.305 -10.191 1.00 87.25 271 TRP A C 1
ATOM 2195 O O . TRP A 1 271 ? -9.610 -14.858 -9.324 1.00 87.25 271 TRP A O 1
ATOM 2205 N N . GLY A 1 272 ? -8.143 -13.263 -9.929 1.00 84.06 272 GLY A N 1
ATOM 2206 C CA . GLY A 1 272 ? -8.006 -12.675 -8.599 1.00 84.06 272 GLY A CA 1
ATOM 2207 C C . GLY A 1 272 ? -9.343 -12.197 -8.034 1.00 84.06 272 GLY A C 1
ATOM 2208 O O . GLY A 1 272 ? -9.669 -12.500 -6.887 1.00 84.06 272 GLY A O 1
ATOM 2209 N N . VAL A 1 273 ? -10.162 -11.531 -8.856 1.00 84.69 273 VAL A N 1
ATOM 2210 C CA . VAL A 1 273 ? -11.521 -11.108 -8.478 1.00 84.69 273 VAL A CA 1
ATOM 2211 C C . VAL A 1 273 ? -12.411 -12.315 -8.177 1.00 84.69 273 VAL A C 1
ATOM 2213 O O . VAL A 1 273 ? -13.057 -12.347 -7.132 1.00 84.69 273 VAL A O 1
ATOM 2216 N N . VAL A 1 274 ? -12.416 -13.341 -9.033 1.00 86.62 274 VAL A N 1
ATOM 2217 C CA . VAL A 1 274 ? -13.212 -14.564 -8.826 1.00 86.62 274 VAL A CA 1
ATOM 2218 C C . VAL A 1 274 ? -12.810 -15.278 -7.534 1.00 86.62 274 VAL A C 1
ATOM 2220 O O . VAL A 1 274 ? -13.679 -15.664 -6.752 1.00 86.62 274 VAL A O 1
ATOM 2223 N N . GLN A 1 275 ? -11.510 -15.430 -7.277 1.00 86.19 275 GLN A N 1
ATOM 2224 C CA . GLN A 1 275 ? -11.009 -16.039 -6.043 1.00 86.19 275 GLN A CA 1
ATOM 2225 C C . GLN A 1 275 ? -11.359 -15.202 -4.808 1.00 86.19 275 GLN A C 1
ATOM 2227 O O . GLN A 1 275 ? -11.734 -15.760 -3.778 1.00 86.19 275 GLN A O 1
ATOM 2232 N N . SER A 1 276 ? -11.292 -13.874 -4.917 1.00 83.06 276 SER A N 1
ATOM 2233 C CA . SER A 1 276 ? -11.705 -12.958 -3.852 1.00 83.06 276 SER A CA 1
ATOM 2234 C C . SER A 1 276 ? -13.192 -13.132 -3.514 1.00 83.06 276 SER A C 1
ATOM 2236 O O . SER A 1 276 ? -13.542 -13.348 -2.353 1.00 83.06 276 SER A O 1
ATOM 2238 N N . LEU A 1 277 ? -14.068 -13.181 -4.523 1.00 84.06 277 LEU A N 1
ATOM 2239 C CA . LEU A 1 277 ? -15.504 -13.416 -4.326 1.00 84.06 277 LEU A CA 1
ATOM 2240 C C . LEU A 1 277 ? -15.795 -14.787 -3.696 1.00 84.06 277 LEU A C 1
ATOM 2242 O O . LEU A 1 277 ? -16.598 -14.886 -2.770 1.00 84.06 277 LEU A O 1
ATOM 2246 N N . GLN A 1 278 ? -15.114 -15.844 -4.151 1.00 84.19 278 GLN A N 1
ATOM 2247 C CA . GLN A 1 278 ? -15.236 -17.183 -3.559 1.00 84.19 278 GLN A CA 1
ATOM 2248 C C . GLN A 1 278 ? -14.784 -17.200 -2.100 1.00 84.19 278 GLN A C 1
ATOM 2250 O O . GLN A 1 278 ? -15.411 -17.837 -1.254 1.00 84.19 278 GLN A O 1
ATOM 2255 N N . SER A 1 279 ? -13.710 -16.476 -1.791 1.00 81.69 279 SER A N 1
ATOM 2256 C CA . SER A 1 279 ? -13.204 -16.401 -0.431 1.00 81.69 279 SER A CA 1
ATOM 2257 C C . SER A 1 279 ? -14.171 -15.727 0.538 1.00 81.69 279 SER A C 1
ATOM 2259 O O . SER A 1 279 ? -14.305 -16.194 1.668 1.00 81.69 279 SER A O 1
ATOM 2261 N N . LYS A 1 280 ? -14.907 -14.706 0.080 1.00 80.50 280 LYS A N 1
ATOM 2262 C CA . LYS A 1 280 ? -15.946 -14.040 0.872 1.00 80.50 280 LYS A CA 1
ATOM 2263 C C . LYS A 1 280 ? -17.054 -15.016 1.281 1.00 80.50 280 LYS A C 1
ATOM 2265 O O . LYS A 1 280 ? -17.397 -15.099 2.455 1.00 80.50 280 LYS A O 1
ATOM 2270 N N . GLN A 1 281 ? -17.522 -15.847 0.347 1.00 83.38 281 GLN A N 1
ATOM 2271 C CA . GLN A 1 281 ? -18.540 -16.871 0.631 1.00 83.38 281 GLN A CA 1
ATOM 2272 C C . GLN A 1 281 ? -18.065 -17.930 1.640 1.00 83.38 281 GLN A C 1
ATOM 2274 O O . GLN A 1 281 ? -18.853 -18.434 2.441 1.00 83.38 281 GLN A O 1
ATOM 2279 N N . LEU A 1 282 ? -16.782 -18.305 1.601 1.00 82.50 282 LEU A N 1
ATOM 2280 C CA . LEU A 1 282 ? -16.201 -19.243 2.568 1.00 82.50 282 LEU A CA 1
ATOM 2281 C C . LEU A 1 282 ? -16.059 -18.607 3.955 1.00 82.50 282 LEU A C 1
ATOM 2283 O O . LEU A 1 282 ? -16.296 -19.276 4.961 1.00 82.50 282 LEU A O 1
ATOM 2287 N N . LEU A 1 283 ? -15.714 -17.319 4.006 1.00 80.19 283 LEU A N 1
ATOM 2288 C CA . LEU A 1 283 ? -15.586 -16.545 5.238 1.00 80.19 283 LEU A CA 1
ATOM 2289 C C . LEU A 1 283 ? -16.928 -16.447 5.980 1.00 80.19 283 LEU A C 1
ATOM 2291 O O . LEU A 1 283 ? -16.975 -16.723 7.177 1.00 80.19 283 LEU A O 1
ATOM 2295 N N . GLU A 1 284 ? -18.021 -16.162 5.262 1.00 81.38 284 GLU A N 1
ATOM 2296 C CA . GLU A 1 284 ? -19.394 -16.160 5.802 1.00 81.38 284 GLU A CA 1
ATOM 2297 C C . GLU A 1 284 ? -19.771 -17.515 6.420 1.00 81.38 284 GLU A C 1
ATOM 2299 O O . GLU A 1 284 ? -20.391 -17.584 7.480 1.00 81.38 284 GLU A O 1
ATOM 2304 N N . LYS A 1 285 ? -19.331 -18.612 5.795 1.00 86.38 285 LYS A N 1
ATOM 2305 C CA . LYS A 1 285 ? -19.549 -19.982 6.283 1.00 86.38 285 LYS A CA 1
ATOM 2306 C C . LYS A 1 285 ? -18.559 -20.416 7.365 1.00 86.38 285 LYS A C 1
ATOM 2308 O O . LYS A 1 285 ? -18.617 -21.570 7.786 1.00 86.38 285 LYS A O 1
ATOM 2313 N N . ARG A 1 286 ? -17.643 -19.537 7.798 1.00 84.94 286 ARG A N 1
ATOM 2314 C CA . ARG A 1 286 ? -16.536 -19.860 8.715 1.00 84.94 286 ARG A CA 1
ATOM 2315 C C . ARG A 1 286 ? -15.770 -21.105 8.241 1.00 84.94 286 ARG A C 1
ATOM 2317 O O . ARG A 1 286 ? -15.542 -22.047 8.995 1.00 84.94 286 ARG A O 1
ATOM 2324 N N . GLN A 1 287 ? -15.391 -21.121 6.965 1.00 86.25 287 GLN A N 1
ATOM 2325 C CA . GLN A 1 287 ? -14.593 -22.181 6.349 1.00 86.25 287 GLN A CA 1
ATOM 2326 C C . GLN A 1 287 ? -13.215 -21.662 5.940 1.00 86.25 287 GLN A C 1
ATOM 2328 O O . GLN A 1 287 ? -13.060 -20.530 5.484 1.00 86.25 287 GLN A O 1
ATOM 2333 N N . LEU A 1 288 ? -12.189 -22.499 6.115 1.00 85.56 288 LEU A N 1
ATOM 2334 C CA . LEU A 1 288 ? -10.823 -22.149 5.730 1.00 85.56 288 LEU A CA 1
ATOM 2335 C C . LEU A 1 288 ? -10.701 -22.050 4.211 1.00 85.56 288 LEU A C 1
ATOM 2337 O O . LEU A 1 288 ? -11.156 -22.932 3.482 1.00 85.56 288 LEU A O 1
ATOM 2341 N N . PHE A 1 289 ? -10.005 -21.018 3.741 1.00 84.81 289 PHE A N 1
ATOM 2342 C CA . PHE A 1 289 ? -9.689 -20.888 2.330 1.00 84.81 289 PHE A CA 1
ATOM 2343 C C . PHE A 1 289 ? -8.637 -21.917 1.909 1.00 84.81 289 PHE A C 1
ATOM 2345 O O . PHE A 1 289 ? -7.530 -22.020 2.467 1.00 84.81 289 PHE A O 1
ATOM 2352 N N . ALA A 1 290 ? -8.993 -22.655 0.866 1.00 83.81 290 ALA A N 1
ATOM 2353 C CA . ALA A 1 290 ? -8.123 -23.552 0.138 1.00 83.81 290 ALA A CA 1
ATOM 2354 C C . ALA A 1 290 ? -8.360 -23.352 -1.358 1.00 83.81 290 ALA A C 1
ATOM 2356 O O . ALA A 1 290 ? -9.494 -23.165 -1.798 1.00 83.81 290 ALA A O 1
ATOM 2357 N N . PHE A 1 291 ? -7.282 -23.404 -2.136 1.00 81.81 291 PHE A N 1
ATOM 2358 C CA . PHE A 1 291 ? -7.391 -23.350 -3.585 1.00 81.81 291 PHE A CA 1
ATOM 2359 C C . PHE A 1 291 ? -8.117 -24.589 -4.102 1.00 81.81 291 PHE A C 1
ATOM 2361 O O . PHE A 1 291 ? -7.775 -25.720 -3.754 1.00 81.81 291 PHE A O 1
ATOM 2368 N N . HIS A 1 292 ? -9.092 -24.373 -4.978 1.00 81.38 292 HIS A N 1
ATOM 2369 C CA . HIS A 1 292 ? -9.692 -25.457 -5.741 1.00 81.38 292 HIS A CA 1
ATOM 2370 C C . HIS A 1 292 ? -8.710 -25.914 -6.825 1.00 81.38 292 HIS A C 1
ATOM 2372 O O . HIS A 1 292 ? -7.921 -25.113 -7.319 1.00 81.38 292 HIS A O 1
ATOM 2378 N N . TRP A 1 293 ? -8.800 -27.161 -7.298 1.00 79.88 293 TRP A N 1
ATOM 2379 C CA . TRP A 1 293 ? -7.942 -27.646 -8.394 1.00 79.88 293 TRP A CA 1
ATOM 2380 C C . TRP A 1 293 ? -7.973 -26.734 -9.644 1.00 79.88 293 TRP A C 1
ATOM 2382 O O . TRP A 1 293 ? -6.956 -26.546 -10.302 1.00 79.88 293 TRP A O 1
ATOM 2392 N N . LYS A 1 294 ? -9.115 -26.084 -9.925 1.00 80.94 294 LYS A N 1
ATOM 2393 C CA . LYS A 1 294 ? -9.281 -25.124 -11.029 1.00 80.94 294 LYS A CA 1
ATOM 2394 C C . LYS A 1 294 ? -8.427 -23.869 -10.845 1.00 80.94 294 LYS A C 1
ATOM 2396 O O . LYS A 1 294 ? -8.002 -23.277 -11.827 1.00 80.94 294 LYS A O 1
ATOM 2401 N N . SER A 1 295 ? -8.146 -23.474 -9.605 1.00 79.50 295 SER A N 1
ATOM 2402 C CA . SER A 1 295 ? -7.245 -22.363 -9.302 1.00 79.50 295 SER A CA 1
ATOM 2403 C C . SER A 1 295 ? -5.811 -22.676 -9.735 1.00 79.50 295 SER A C 1
ATOM 2405 O O . SER A 1 295 ? -5.101 -21.768 -10.145 1.00 79.50 295 SER A O 1
ATOM 2407 N N . TYR A 1 296 ? -5.412 -23.954 -9.724 1.00 81.69 296 TYR A N 1
ATOM 2408 C CA . TYR A 1 296 ? -4.095 -24.380 -10.199 1.00 81.69 296 TYR A CA 1
ATOM 2409 C C . TYR A 1 296 ? -3.973 -24.423 -11.725 1.00 81.69 296 TYR A C 1
ATOM 2411 O O . TYR A 1 296 ? -2.860 -24.378 -12.245 1.00 81.69 296 TYR A O 1
ATOM 2419 N N . LEU A 1 297 ? -5.099 -24.442 -12.448 1.00 81.81 297 LEU A N 1
ATOM 2420 C CA . LEU A 1 297 ? -5.111 -24.318 -13.906 1.00 81.81 297 LEU A CA 1
ATOM 2421 C C . LEU A 1 297 ? -4.485 -22.989 -14.349 1.00 81.81 297 LEU A C 1
ATOM 2423 O O . LEU A 1 297 ? -3.769 -22.962 -15.342 1.00 81.81 297 LEU A O 1
ATOM 2427 N N . LEU A 1 298 ? -4.710 -21.906 -13.593 1.00 78.69 298 LEU A N 1
ATOM 2428 C CA . LEU A 1 298 ? -4.102 -20.613 -13.894 1.00 78.69 298 LEU A CA 1
ATOM 2429 C C . LEU A 1 298 ? -2.575 -20.687 -13.803 1.00 78.69 298 LEU A C 1
ATOM 2431 O O . LEU A 1 298 ? -1.917 -20.289 -14.750 1.00 78.69 298 LEU A O 1
ATOM 2435 N N . PHE A 1 299 ? -2.008 -21.275 -12.744 1.00 81.38 299 PHE A N 1
ATOM 2436 C CA . PHE A 1 299 ? -0.549 -21.428 -12.645 1.00 81.38 299 PHE A CA 1
ATOM 2437 C C . PHE A 1 299 ? 0.033 -22.229 -13.815 1.00 81.38 299 PHE A C 1
ATOM 2439 O O . PHE A 1 299 ? 1.112 -21.915 -14.310 1.00 81.38 299 PHE A O 1
ATOM 2446 N N . ALA A 1 300 ? -0.686 -23.250 -14.290 1.00 83.94 300 ALA A N 1
ATOM 2447 C CA . ALA A 1 300 ? -0.281 -23.988 -15.482 1.00 83.94 300 ALA A CA 1
ATOM 2448 C C . ALA A 1 300 ? -0.319 -23.103 -16.742 1.00 83.94 300 ALA A C 1
ATOM 2450 O O . ALA A 1 300 ? 0.610 -23.159 -17.544 1.00 83.94 300 ALA A O 1
ATOM 2451 N N . VAL A 1 301 ? -1.350 -22.262 -16.892 1.00 84.19 301 VAL A N 1
ATOM 2452 C CA . VAL A 1 301 ? -1.451 -21.259 -17.967 1.00 84.19 301 VAL A CA 1
ATOM 2453 C C . VAL A 1 301 ? -0.328 -20.221 -17.866 1.00 84.19 301 VAL A C 1
ATOM 2455 O O . VAL A 1 301 ? 0.252 -19.875 -18.890 1.00 84.19 301 VAL A O 1
ATOM 2458 N N . ASP A 1 302 ? 0.027 -19.773 -16.660 1.00 84.12 302 ASP A N 1
ATOM 2459 C CA . ASP A 1 302 ? 1.126 -18.834 -16.419 1.00 84.12 302 ASP A CA 1
ATOM 2460 C C . ASP A 1 302 ? 2.460 -19.418 -16.894 1.00 84.12 302 ASP A C 1
ATOM 2462 O O . ASP A 1 302 ? 3.199 -18.766 -17.631 1.00 84.12 302 ASP A O 1
ATOM 2466 N N . ILE A 1 303 ? 2.748 -20.672 -16.532 1.00 86.19 303 ILE A N 1
ATOM 2467 C CA . ILE A 1 303 ? 3.956 -21.382 -16.972 1.00 86.19 303 ILE A CA 1
ATOM 2468 C C . ILE A 1 303 ? 3.959 -21.542 -18.496 1.00 86.19 303 ILE A C 1
ATOM 2470 O O . ILE A 1 303 ? 4.961 -21.241 -19.143 1.00 86.19 303 ILE A O 1
ATOM 2474 N N . LEU A 1 304 ? 2.836 -21.972 -19.081 1.00 87.62 304 LEU A N 1
ATOM 2475 C CA . LEU A 1 304 ? 2.677 -22.099 -20.532 1.00 87.62 304 LEU A CA 1
ATOM 2476 C C . LEU A 1 304 ? 2.912 -20.771 -21.250 1.00 87.62 304 LEU A C 1
ATOM 2478 O O . LEU A 1 304 ? 3.569 -20.755 -22.286 1.00 87.62 304 LEU A O 1
ATOM 2482 N N . LEU A 1 305 ? 2.425 -19.661 -20.695 1.00 83.81 305 LEU A N 1
ATOM 2483 C CA . LEU A 1 305 ? 2.662 -18.342 -21.260 1.00 83.81 305 LEU A CA 1
ATOM 2484 C C . LEU A 1 305 ? 4.134 -17.948 -21.168 1.00 83.81 305 LEU A C 1
ATOM 2486 O O . LEU A 1 305 ? 4.670 -17.421 -22.134 1.00 83.81 305 LEU A O 1
ATOM 2490 N N . CYS A 1 306 ? 4.802 -18.208 -20.044 1.00 85.50 306 CYS A N 1
ATOM 2491 C CA . CYS A 1 306 ? 6.232 -17.924 -19.911 1.00 85.50 306 CYS A CA 1
ATOM 2492 C C . CYS A 1 306 ? 7.047 -18.692 -20.965 1.00 85.50 306 CYS A C 1
ATOM 2494 O O . CYS A 1 306 ? 7.938 -18.124 -21.597 1.00 85.50 306 CYS A O 1
ATOM 2496 N N . LEU A 1 307 ? 6.684 -19.955 -21.221 1.00 87.12 307 LEU A N 1
ATOM 2497 C CA . LEU A 1 307 ? 7.264 -20.763 -22.296 1.00 87.12 307 LEU A CA 1
ATOM 2498 C C . LEU A 1 307 ? 6.925 -20.210 -23.688 1.00 87.12 307 LEU A C 1
ATOM 2500 O O . LEU A 1 307 ? 7.803 -20.141 -24.545 1.00 87.12 307 LEU A O 1
ATOM 2504 N N . LEU A 1 308 ? 5.677 -19.786 -23.912 1.00 86.94 308 LEU A N 1
ATOM 2505 C CA . LEU A 1 308 ? 5.227 -19.187 -25.170 1.00 86.94 308 LEU A CA 1
ATOM 2506 C C . LEU A 1 308 ? 5.972 -17.879 -25.465 1.00 86.94 308 LEU A C 1
ATOM 2508 O O . LEU A 1 308 ? 6.429 -17.689 -26.585 1.00 86.94 308 LEU A O 1
ATOM 2512 N N . LEU A 1 309 ? 6.123 -16.998 -24.473 1.00 85.69 309 LEU A N 1
ATOM 2513 C CA . LEU A 1 309 ? 6.878 -15.747 -24.590 1.00 85.69 309 LEU A CA 1
ATOM 2514 C C . LEU A 1 309 ? 8.315 -16.034 -25.027 1.00 85.69 309 LEU A C 1
ATOM 2516 O O . LEU A 1 309 ? 8.791 -15.450 -25.998 1.00 85.69 309 LEU A O 1
ATOM 2520 N N . PHE A 1 310 ? 8.968 -16.991 -24.365 1.00 86.81 310 PHE A N 1
ATOM 2521 C CA . PHE A 1 310 ? 10.321 -17.405 -24.718 1.00 86.81 310 PHE A CA 1
ATOM 2522 C C . PHE A 1 310 ? 10.398 -17.988 -26.138 1.00 86.81 310 PHE A C 1
ATOM 2524 O O . PHE A 1 310 ? 11.285 -17.626 -26.909 1.00 86.81 310 PHE A O 1
ATOM 2531 N N . PHE A 1 311 ? 9.449 -18.853 -26.513 1.00 87.88 311 PHE A N 1
ATOM 2532 C CA . PHE A 1 311 ? 9.380 -19.451 -27.848 1.00 87.88 311 PHE A CA 1
ATOM 2533 C C . PHE A 1 311 ? 9.147 -18.407 -28.947 1.00 87.88 311 PHE A C 1
ATOM 2535 O O . PHE A 1 311 ? 9.800 -18.451 -29.986 1.00 87.88 311 PHE A O 1
ATOM 2542 N N . ILE A 1 312 ? 8.255 -17.444 -28.717 1.00 84.31 312 ILE A N 1
ATOM 2543 C CA . ILE A 1 312 ? 7.977 -16.357 -29.661 1.00 84.31 312 ILE A CA 1
ATOM 2544 C C . ILE A 1 312 ? 9.218 -15.484 -29.839 1.00 84.31 312 ILE A C 1
ATOM 2546 O O . ILE A 1 312 ? 9.580 -15.178 -30.971 1.00 84.31 312 ILE A O 1
ATOM 2550 N N . CYS A 1 313 ? 9.908 -15.123 -28.753 1.00 85.31 313 CYS A N 1
ATOM 2551 C CA . CYS A 1 313 ? 11.172 -14.395 -28.854 1.00 85.31 313 CYS A CA 1
ATOM 2552 C C . CYS A 1 313 ? 12.239 -15.174 -29.625 1.00 85.31 313 CYS A C 1
ATOM 2554 O O . CYS A 1 313 ? 12.977 -14.578 -30.403 1.00 85.31 313 CYS A O 1
ATOM 2556 N N . TRP A 1 314 ? 12.299 -16.494 -29.441 1.00 85.44 314 TRP A N 1
ATOM 2557 C CA . TRP A 1 314 ? 13.199 -17.355 -30.202 1.00 85.44 314 TRP A CA 1
ATOM 2558 C C . TRP A 1 314 ? 12.852 -17.401 -31.693 1.00 85.44 314 TRP A C 1
ATOM 2560 O O . TRP A 1 314 ? 13.755 -17.341 -32.519 1.00 85.44 314 TRP A O 1
ATOM 2570 N N . TRP A 1 315 ? 11.565 -17.459 -32.040 1.00 83.19 315 TRP A N 1
ATOM 2571 C CA . TRP A 1 315 ? 11.102 -17.490 -33.430 1.00 83.19 315 TRP A CA 1
ATOM 2572 C C . TRP A 1 315 ? 11.254 -16.144 -34.159 1.00 83.19 315 TRP A C 1
ATOM 2574 O O . TRP A 1 315 ? 11.466 -16.123 -35.367 1.00 83.19 315 TRP A O 1
ATOM 2584 N N . LEU A 1 316 ? 11.151 -15.024 -33.437 1.00 75.38 316 LEU A N 1
ATOM 2585 C CA . LEU A 1 316 ? 11.295 -13.664 -33.978 1.00 75.38 316 LEU A CA 1
ATOM 2586 C C . LEU A 1 316 ? 12.758 -13.199 -34.138 1.00 75.38 316 LEU A C 1
ATOM 2588 O O . LEU A 1 316 ? 12.972 -12.062 -34.569 1.00 75.38 316 LEU A O 1
ATOM 2592 N N . ARG A 1 317 ? 13.735 -14.024 -33.742 1.00 69.38 317 ARG A N 1
ATOM 2593 C CA . ARG A 1 317 ? 15.175 -13.748 -33.850 1.00 69.38 317 ARG A CA 1
ATOM 2594 C C . ARG A 1 317 ? 15.693 -13.985 -35.266 1.00 69.38 317 ARG A C 1
ATOM 2596 O O . ARG A 1 317 ? 16.503 -13.147 -35.717 1.00 69.38 317 ARG A O 1
#

Foldseek 3Di:
DALLCLLVVLCVVVVHDLCRLCVQLVHDSVVNVCSNVVNDHDDPSSLVSSCVVSVHDSCSSRDPVPVQQDQPVVLLVVLLVLVVVLLVLLVVLCVVLVPDPVLVCLLCVLNVVLVVLSVVLVCCLVVVDCVPPPPDDPVFAWDSSLSSVLSSQLSVQSSVLSSVLSNVSSVCSVVVVSVCSVVSSVVSVCSNLVSNLCSCVVSLCRTGPDNLLSQQVVLCVVLVVVLVVLVVLLSVLLVCLCVVLVDDPPDPLNVVLVVLCVVLVVVSVVLSVVLSVVSVVCSVVVHHDDDDPVNVVNVVVSVVSSVVSNVVSVVVD

Solvent-accessible surface area (backbone atoms only — not comparable to full-atom values): 17583 Å² total; per-residue (Å²): 101,53,44,25,57,43,52,46,48,54,35,53,75,68,70,44,49,58,60,55,50,13,61,76,67,76,49,52,44,66,54,46,54,30,29,45,65,64,76,46,80,76,53,73,69,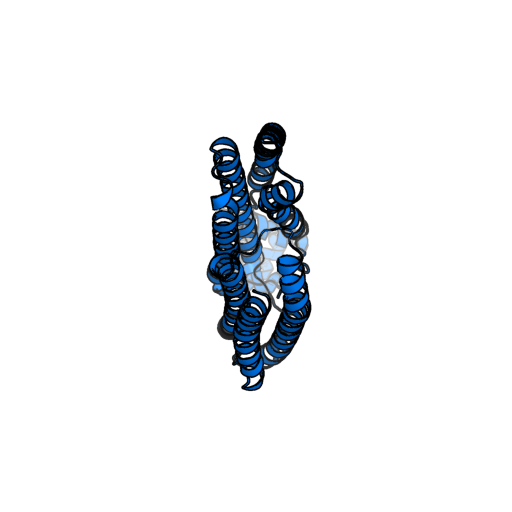53,47,51,48,49,19,62,77,66,75,46,48,64,70,65,58,63,39,36,62,68,76,62,63,79,74,64,59,69,58,54,51,50,50,58,57,57,40,52,64,51,49,53,53,35,50,53,44,39,58,75,68,64,57,54,70,71,58,50,55,64,63,43,46,45,54,52,53,37,52,57,47,47,55,54,52,50,47,25,66,75,68,74,48,54,82,84,43,89,89,60,57,90,90,55,63,63,31,64,50,43,49,49,50,35,51,51,50,40,54,50,51,45,42,52,50,27,45,52,52,42,52,50,49,38,51,30,57,70,70,69,44,59,88,52,50,67,60,53,52,50,52,47,53,53,51,52,54,46,47,51,53,48,38,48,64,73,39,48,78,57,31,41,68,61,61,81,55,38,64,38,59,59,34,47,51,56,56,57,53,48,54,53,47,54,55,51,52,51,54,52,45,53,51,50,44,34,66,78,64,69,54,52,84,93,31,72,69,49,50,52,53,50,62,64,45,50,64,49,56,50,50,52,50,52,49,52,50,52,53,49,56,54,45,52,60,31,50,79,68,74,38,75,58,72,85,52,78,72,62,53,50,53,57,53,52,52,53,50,47,49,51,46,55,49,50,50,55,62,72,73,105